Protein AF-S9QBL1-F1 (afdb_monomer_lite)

Secondary structure (DSSP, 8-state):
------------------PPEEEEETTEEEEE---TTHHHHHHHHHHHHHHHHHHHHTT--S-S-SS--EEEEB-SHHHHHHHHHHHHTHHHHTTS-SSGGG--S--SHHHHH-SSPPEEEEE-HHHHHHTTTSTHHHHS--TT-GGGEEEEE-PPPPPGGGTTS-HHHHHHHHHHHHHHHHHHHHHTT-----HHHHHT--TT---S-----PPPS-B-SSHHHHHHHHHHHHHHHHHHHHHHHHHHTT-TT--PPTT--PPPPPTT-S----

Foldseek 3Di:
DDDDDPDDDDPPPPPDPPWWWWKDFLQAIDTDDDPFLVVVVVQVVVVVCCCVPVCVVQVNDDDPGPDDMDTFIARDPVLVLVSVLVRLLVCLVVQAALASVLPPDDDCLCVQQDPDFDWDWDFAVVVVVVCPPDVCVVPDDDPRDCVRTDIDTDDDDDDPVCPPPDSVRSNVSSVVSRVVSSVVSVVVVDHGCGNVNVVVDRPPDDDPDDDDDDDQNHTYPDPVSSVVSVVVVVVLVVQQVVLQVCVLQPPPVRDHDTSDDHDDHDPPSHPPPD

pLDDT: mean 79.91, std 20.16, range [23.78, 98.0]

Sequence (274 aa):
MQHGGRGERSDSWAATSDAGLSVGMSCRLQLVWARGAALASFMQYLRANLSKKVGRLVDWSGGFWERRYSAEPVLDDTALVGRLRYVLAHGVKEGLVERSAEWPGLTCLPQLLGSTRRLFRWFNWTKRWSKRGSEELAVGEGRFAEEWAEPVALELAPLPCWKGLGEEERQRAVRALVEEVEVEARARNKPVLGVRAVRAQHPHTRPEHLKRSPRPLGHASTSQALRELREQYRTFVAAFREAAARWGRGDFSAPFPPFSFPPRVVPGRVARVL

Structure (mmCIF, N/CA/C/O backbone):
data_AF-S9QBL1-F1
#
_entry.id   AF-S9QBL1-F1
#
loop_
_atom_site.group_PDB
_atom_site.id
_atom_site.type_symbol
_atom_site.label_atom_id
_atom_site.label_alt_id
_atom_site.label_comp_id
_atom_site.label_asym_id
_atom_site.label_entity_id
_atom_site.label_seq_id
_atom_site.pdbx_PDB_ins_code
_atom_site.Cartn_x
_atom_site.Cartn_y
_atom_site.Cartn_z
_atom_site.occupancy
_atom_site.B_iso_or_equiv
_atom_site.auth_seq_id
_atom_site.auth_comp_id
_atom_site.auth_asym_id
_atom_site.auth_atom_id
_atom_site.pdbx_PDB_model_num
ATOM 1 N N . MET A 1 1 ? 2.633 -7.415 -62.165 1.00 33.66 1 MET A N 1
ATOM 2 C CA . MET A 1 1 ? 3.171 -6.085 -61.803 1.00 33.66 1 MET A CA 1
ATOM 3 C C . MET A 1 1 ? 2.111 -5.411 -60.936 1.00 33.66 1 MET A C 1
ATOM 5 O O . MET A 1 1 ? 1.010 -5.236 -61.427 1.00 33.66 1 MET A O 1
ATOM 9 N N . GLN A 1 2 ? 2.237 -5.404 -59.599 1.00 24.80 2 GLN A N 1
ATOM 10 C CA . GLN A 1 2 ? 2.984 -4.403 -58.798 1.00 24.80 2 GLN A CA 1
ATOM 11 C C . GLN A 1 2 ? 2.516 -2.977 -59.144 1.00 24.80 2 GLN A C 1
ATOM 13 O O . GLN A 1 2 ? 2.604 -2.613 -60.305 1.00 24.80 2 GLN A O 1
ATOM 18 N N . HIS A 1 3 ? 1.999 -2.111 -58.270 1.00 26.66 3 HIS A N 1
ATOM 19 C CA . HIS A 1 3 ? 1.937 -1.955 -56.806 1.00 26.66 3 HIS A CA 1
ATOM 20 C C . HIS A 1 3 ? 0.630 -1.174 -56.503 1.00 26.66 3 HIS A C 1
ATOM 22 O O . HIS A 1 3 ? 0.158 -0.445 -57.364 1.00 26.66 3 HIS A O 1
ATOM 28 N N . GLY A 1 4 ? -0.061 -1.262 -55.367 1.00 25.75 4 GLY A N 1
ATOM 29 C CA . GLY A 1 4 ? 0.409 -1.329 -53.985 1.00 25.75 4 GLY A CA 1
ATOM 30 C C . GLY A 1 4 ? -0.147 -0.103 -53.248 1.00 25.75 4 GLY A C 1
ATOM 31 O O . GLY A 1 4 ? 0.484 0.950 -53.229 1.00 25.75 4 GLY A O 1
ATOM 32 N N . GLY A 1 5 ? -1.358 -0.241 -52.699 1.00 25.14 5 GLY A N 1
ATOM 33 C CA . GLY A 1 5 ? -2.046 0.791 -51.928 1.00 25.14 5 GLY A CA 1
ATOM 34 C C . GLY A 1 5 ? -1.331 1.088 -50.610 1.00 25.14 5 GLY A C 1
ATOM 35 O O . GLY A 1 5 ? -1.030 0.183 -49.830 1.00 25.14 5 GLY A O 1
ATOM 36 N N . ARG A 1 6 ? -1.068 2.372 -50.357 1.00 26.66 6 ARG A N 1
ATOM 37 C CA . ARG A 1 6 ? -0.666 2.880 -49.044 1.00 26.66 6 ARG A CA 1
ATOM 38 C C . ARG A 1 6 ? -1.924 3.042 -48.195 1.00 26.66 6 ARG A C 1
ATOM 40 O O . ARG A 1 6 ? -2.568 4.079 -48.227 1.00 26.66 6 ARG A O 1
ATOM 47 N N . GLY A 1 7 ? -2.272 1.982 -47.471 1.00 26.62 7 GLY A N 1
ATOM 48 C CA . GLY A 1 7 ? -3.148 2.080 -46.312 1.00 26.62 7 GLY A CA 1
ATOM 49 C C . GLY A 1 7 ? -2.395 2.790 -45.194 1.00 26.62 7 GLY A C 1
ATOM 50 O O . GLY A 1 7 ? -1.378 2.286 -44.708 1.00 26.62 7 GLY A O 1
ATOM 51 N N . GLU A 1 8 ? -2.880 3.971 -44.830 1.00 25.67 8 GLU A N 1
ATOM 52 C CA . GLU A 1 8 ? -2.549 4.667 -43.595 1.00 25.67 8 GLU A CA 1
ATOM 53 C C . GLU A 1 8 ? -2.795 3.707 -42.426 1.00 25.67 8 GLU A C 1
ATOM 55 O O . GLU A 1 8 ? -3.927 3.362 -42.086 1.00 25.67 8 GLU A O 1
ATOM 60 N N . ARG A 1 9 ? -1.706 3.198 -41.842 1.00 26.09 9 ARG A N 1
ATOM 61 C CA . ARG A 1 9 ? -1.766 2.480 -40.574 1.00 26.09 9 ARG A CA 1
ATOM 62 C C . ARG A 1 9 ? -1.928 3.524 -39.486 1.00 26.09 9 ARG A C 1
ATOM 64 O O . ARG A 1 9 ? -0.994 4.248 -39.173 1.00 26.09 9 ARG A O 1
ATOM 71 N N . SER A 1 10 ? -3.144 3.567 -38.963 1.00 26.09 10 SER A N 1
ATOM 72 C CA . SER A 1 10 ? -3.564 4.252 -37.751 1.00 26.09 10 SER A CA 1
ATOM 73 C C . SER A 1 10 ? -2.521 4.144 -36.631 1.00 26.09 10 SER A C 1
ATOM 75 O O . SER A 1 10 ? -2.370 3.088 -36.006 1.00 26.09 10 SER A O 1
ATOM 77 N N . ASP A 1 11 ? -1.859 5.261 -36.339 1.00 26.22 11 ASP A N 1
ATOM 78 C CA . ASP A 1 11 ? -1.128 5.516 -35.098 1.00 26.22 11 ASP A CA 1
ATOM 79 C C . ASP A 1 11 ? -2.127 5.672 -33.939 1.00 26.22 11 ASP A C 1
ATOM 81 O O . ASP A 1 11 ? -2.414 6.757 -33.443 1.00 26.22 11 ASP A O 1
ATOM 85 N N . SER A 1 12 ? -2.693 4.542 -33.517 1.00 24.11 12 SER A N 1
ATOM 86 C CA . SER A 1 12 ? -3.584 4.413 -32.360 1.00 24.11 12 SER A CA 1
ATOM 87 C C . SER A 1 12 ? -2.880 3.618 -31.253 1.00 24.11 12 SER A C 1
ATOM 89 O O . SER A 1 12 ? -3.350 2.571 -30.812 1.00 24.11 12 SER A O 1
ATOM 91 N N . TRP A 1 13 ? -1.724 4.101 -30.797 1.00 23.78 13 TRP A N 1
ATOM 92 C CA . TRP A 1 13 ? -1.028 3.569 -29.616 1.00 23.78 13 TRP A CA 1
ATOM 93 C C . TRP A 1 13 ? -0.723 4.693 -28.629 1.00 23.78 13 TRP A C 1
ATOM 95 O O . TRP A 1 13 ? 0.418 4.968 -28.274 1.00 23.78 13 TRP A O 1
ATOM 105 N N . ALA A 1 14 ? -1.785 5.358 -28.183 1.00 25.47 14 ALA A N 1
ATOM 106 C CA . ALA A 1 14 ? -1.766 6.268 -27.044 1.00 25.47 14 ALA A CA 1
ATOM 107 C C . ALA A 1 14 ? -3.110 6.212 -26.302 1.00 25.47 14 ALA A C 1
ATOM 109 O O . ALA A 1 14 ? -3.695 7.234 -25.960 1.00 25.47 14 ALA A O 1
ATOM 110 N N . ALA A 1 15 ? -3.624 5.005 -26.051 1.00 24.28 15 ALA A N 1
ATOM 111 C CA . ALA A 1 15 ? -4.716 4.827 -25.104 1.00 24.28 15 ALA A CA 1
ATOM 112 C C . ALA A 1 15 ? -4.151 4.956 -23.682 1.00 24.28 15 ALA A C 1
ATOM 114 O O . ALA A 1 15 ? -3.599 4.016 -23.113 1.00 24.28 15 ALA A O 1
ATOM 115 N N . THR A 1 16 ? -4.220 6.178 -23.157 1.00 29.95 16 THR A N 1
ATOM 116 C CA . THR A 1 16 ? -4.703 6.490 -21.805 1.00 29.95 16 THR A CA 1
ATOM 117 C C . THR A 1 16 ? -5.113 5.271 -20.969 1.00 29.95 16 THR A C 1
ATOM 119 O O . THR A 1 16 ? -6.290 4.943 -20.862 1.00 29.95 16 THR A O 1
ATOM 122 N N . SER A 1 17 ? -4.156 4.620 -20.311 1.00 29.61 17 SER A N 1
ATOM 123 C CA . SER A 1 17 ? -4.462 3.780 -19.157 1.00 29.61 17 SER A CA 1
ATOM 124 C C . SER A 1 17 ? -4.377 4.655 -17.911 1.00 29.61 17 SER A C 1
ATOM 126 O O . SER A 1 17 ? -3.305 4.835 -17.327 1.00 29.61 17 SER A O 1
ATOM 128 N N . ASP A 1 18 ? -5.519 5.215 -17.524 1.00 36.00 18 ASP A N 1
ATOM 129 C CA . ASP A 1 18 ? -5.756 5.939 -16.270 1.00 36.00 18 ASP A CA 1
ATOM 130 C C . ASP A 1 18 ? -5.804 4.949 -15.078 1.00 36.00 18 ASP A C 1
ATOM 132 O O . ASP A 1 18 ? -6.694 4.967 -14.233 1.00 36.00 18 ASP A O 1
ATOM 136 N N . ALA A 1 19 ? -4.861 4.000 -15.050 1.00 37.72 19 ALA A N 1
ATOM 137 C CA . ALA A 1 19 ? -4.869 2.859 -14.147 1.00 37.72 19 ALA A CA 1
ATOM 138 C C . ALA A 1 19 ? -4.149 3.204 -12.836 1.00 37.72 19 ALA A C 1
ATOM 140 O O . ALA A 1 19 ? -2.964 3.550 -12.816 1.00 37.72 19 ALA A O 1
ATOM 141 N N . GLY A 1 20 ? -4.862 3.085 -11.715 1.00 42.09 20 GLY A N 1
ATOM 142 C CA . GLY A 1 20 ? -4.253 3.111 -10.388 1.00 42.09 20 GLY A CA 1
ATOM 143 C C . GLY A 1 20 ? -3.292 1.931 -10.217 1.00 42.09 20 GLY A C 1
ATOM 144 O O . GLY A 1 20 ? -3.630 0.787 -10.514 1.00 42.09 20 GLY A O 1
ATOM 145 N N . LEU A 1 21 ? -2.083 2.188 -9.720 1.00 40.03 21 LEU A N 1
ATOM 146 C CA . LEU A 1 21 ? -1.139 1.130 -9.367 1.00 40.03 21 LEU A CA 1
ATOM 147 C C . LEU A 1 21 ? -1.315 0.783 -7.885 1.00 40.03 21 LEU A C 1
ATOM 149 O O . LEU A 1 21 ? -1.385 1.653 -7.013 1.00 40.03 21 LEU A O 1
ATOM 153 N N . SER A 1 22 ? -1.386 -0.510 -7.579 1.00 39.09 22 SER A N 1
ATOM 154 C CA . SER A 1 22 ? -1.312 -0.973 -6.196 1.00 39.09 22 SER A CA 1
ATOM 155 C C . SER A 1 22 ? 0.126 -1.363 -5.884 1.00 39.09 22 SER A C 1
ATOM 157 O O . SER A 1 22 ? 0.764 -2.071 -6.654 1.00 39.09 22 SER A O 1
ATOM 159 N N . VAL A 1 23 ? 0.664 -0.866 -4.773 1.00 38.53 23 VAL A N 1
ATOM 160 C CA . VAL A 1 23 ? 2.056 -1.085 -4.379 1.00 38.53 23 VAL A CA 1
ATOM 161 C C . VAL A 1 23 ? 2.100 -1.962 -3.135 1.00 38.53 23 VAL A C 1
ATOM 163 O O . VAL A 1 23 ? 1.733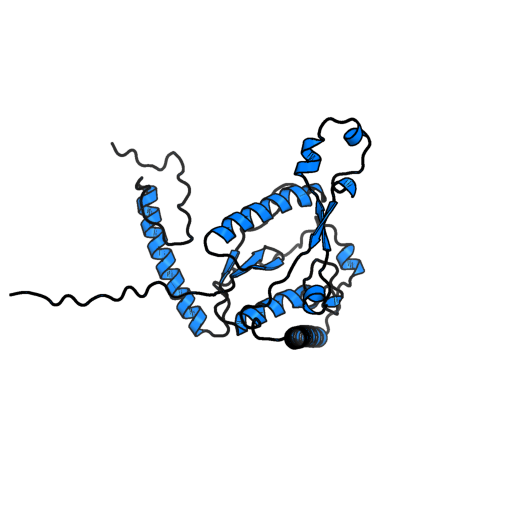 -1.543 -2.036 1.00 38.53 23 VAL A O 1
ATOM 166 N N . GLY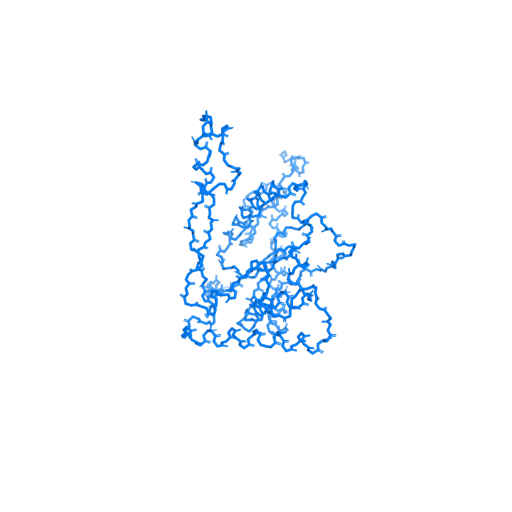 A 1 24 ? 2.571 -3.198 -3.292 1.00 31.30 24 GLY A N 1
ATOM 167 C CA . GLY A 1 24 ? 2.787 -4.130 -2.188 1.00 31.30 24 GLY A CA 1
ATOM 168 C C . GLY A 1 24 ? 4.211 -4.058 -1.623 1.00 31.30 24 GLY A C 1
ATOM 169 O O . GLY A 1 24 ? 5.181 -4.408 -2.294 1.00 31.30 24 GLY A O 1
ATOM 170 N N . MET A 1 25 ? 4.369 -3.703 -0.345 1.00 33.72 25 MET A N 1
ATOM 171 C CA . MET A 1 25 ? 5.575 -4.008 0.441 1.00 33.72 25 MET A CA 1
ATOM 172 C C . MET A 1 25 ? 5.396 -5.328 1.208 1.00 33.72 25 MET A C 1
ATOM 174 O O . MET A 1 25 ? 4.268 -5.760 1.442 1.00 33.72 25 MET A O 1
ATOM 178 N N . SER A 1 26 ? 6.499 -6.008 1.564 1.00 32.19 26 SER A N 1
ATOM 179 C CA . SER A 1 26 ? 6.495 -7.360 2.179 1.00 32.19 26 SER A CA 1
ATOM 180 C C . SER A 1 26 ? 5.592 -7.497 3.413 1.00 32.19 26 SER A C 1
ATOM 182 O O . SER A 1 26 ? 5.171 -8.605 3.699 1.00 32.19 26 SER A O 1
ATOM 184 N N . CYS A 1 27 ? 5.217 -6.396 4.077 1.00 34.59 27 CYS A N 1
ATOM 185 C CA . CYS A 1 27 ? 4.239 -6.419 5.171 1.00 34.59 27 CYS A CA 1
ATOM 186 C C . CYS A 1 27 ? 3.110 -5.375 5.063 1.00 34.59 27 CYS A C 1
ATOM 188 O O . CYS A 1 27 ? 2.357 -5.248 6.016 1.00 34.59 27 CYS A O 1
ATOM 190 N N . ARG A 1 28 ? 2.977 -4.590 3.977 1.00 59.00 28 ARG A N 1
ATOM 191 C CA . ARG A 1 28 ? 1.960 -3.514 3.880 1.00 59.00 28 ARG A CA 1
ATOM 192 C C . ARG A 1 28 ? 1.616 -3.170 2.426 1.00 59.00 28 ARG A C 1
ATOM 194 O O . ARG A 1 28 ? 2.518 -2.973 1.618 1.00 59.00 28 ARG A O 1
ATOM 201 N N . LEU A 1 29 ? 0.325 -3.087 2.106 1.00 58.03 29 LEU A N 1
ATOM 202 C CA . LEU A 1 29 ? -0.189 -2.609 0.817 1.00 58.03 29 LEU A CA 1
ATOM 203 C C . LEU A 1 29 ? -0.444 -1.098 0.891 1.00 58.03 29 LEU A C 1
ATOM 205 O O . LEU A 1 29 ? -1.026 -0.626 1.864 1.00 58.03 29 LEU A O 1
ATOM 209 N N . GLN A 1 30 ? -0.038 -0.361 -0.138 1.00 66.88 30 GLN A N 1
ATOM 210 C CA . GLN A 1 30 ? -0.384 1.042 -0.354 1.00 66.88 30 GLN A CA 1
ATOM 211 C C . GLN A 1 30 ? -0.994 1.191 -1.750 1.00 66.88 30 GLN A C 1
ATOM 213 O O . GLN A 1 30 ? -0.560 0.529 -2.690 1.00 66.88 30 GLN A O 1
ATOM 218 N N . LEU A 1 31 ? -1.994 2.056 -1.895 1.00 63.66 31 LEU A N 1
ATOM 219 C CA . LEU A 1 31 ? -2.459 2.501 -3.207 1.00 63.66 31 LEU A CA 1
ATOM 220 C C . LEU A 1 31 ? -1.707 3.781 -3.546 1.00 63.66 31 LEU A C 1
ATOM 222 O O . LEU A 1 31 ? -1.757 4.742 -2.780 1.00 63.66 31 LEU A O 1
ATOM 226 N N . VAL A 1 32 ? -0.959 3.763 -4.646 1.00 71.56 32 VAL A N 1
ATOM 227 C CA . VAL A 1 32 ? -0.135 4.896 -5.068 1.00 71.56 32 VAL A CA 1
ATOM 228 C C . VAL A 1 32 ? -0.383 5.130 -6.542 1.00 71.56 32 VAL A C 1
ATOM 230 O O . VAL A 1 32 ? -0.185 4.242 -7.367 1.00 71.56 32 VAL A O 1
ATOM 233 N N . TRP A 1 33 ? -0.775 6.349 -6.882 1.00 68.62 33 TRP A N 1
ATOM 234 C CA . TRP A 1 33 ? -0.838 6.771 -8.269 1.00 68.62 33 TRP A CA 1
ATOM 235 C C . TRP A 1 33 ? 0.470 7.468 -8.646 1.00 68.62 33 TRP A C 1
ATOM 237 O O . TRP A 1 33 ? 0.922 8.378 -7.952 1.00 68.62 33 TRP A O 1
ATOM 247 N N . ALA A 1 34 ? 1.103 7.012 -9.722 1.00 68.81 34 ALA A N 1
ATOM 248 C CA . ALA A 1 34 ? 2.339 7.583 -10.235 1.00 68.81 34 ALA A CA 1
ATOM 249 C C . ALA A 1 34 ? 2.455 7.308 -11.736 1.00 68.81 34 ALA A C 1
ATOM 251 O O . ALA A 1 34 ? 2.099 6.228 -12.207 1.00 68.81 34 ALA A O 1
ATOM 252 N N . ARG A 1 35 ? 2.985 8.276 -12.489 1.00 65.62 35 ARG A N 1
ATOM 253 C CA . ARG A 1 35 ? 3.165 8.148 -13.940 1.00 65.62 35 ARG A CA 1
ATOM 254 C C . ARG A 1 35 ? 4.521 7.517 -14.261 1.00 65.62 35 ARG A C 1
ATOM 256 O O . ARG A 1 35 ? 5.569 8.071 -13.929 1.00 65.62 35 ARG A O 1
ATOM 263 N N . GLY A 1 36 ? 4.501 6.375 -14.944 1.00 64.62 36 GLY A N 1
ATOM 264 C CA . GLY A 1 36 ? 5.687 5.730 -15.508 1.00 64.62 36 GLY A CA 1
ATOM 265 C C . GLY A 1 36 ? 6.803 5.422 -14.500 1.00 64.62 36 GLY A C 1
ATOM 266 O O . GLY A 1 36 ? 6.556 4.939 -13.395 1.00 64.62 36 GLY A O 1
ATOM 267 N N . ALA A 1 37 ? 8.054 5.713 -14.876 1.00 65.25 37 ALA A N 1
ATOM 268 C CA . ALA A 1 37 ? 9.239 5.409 -14.065 1.00 65.25 37 ALA A CA 1
ATOM 269 C C . ALA A 1 37 ? 9.328 6.208 -12.747 1.00 65.25 37 ALA A C 1
ATOM 271 O O . ALA A 1 37 ? 10.115 5.844 -11.869 1.00 65.25 37 ALA A O 1
ATOM 272 N N . ALA A 1 38 ? 8.506 7.252 -12.564 1.00 78.81 38 ALA A N 1
ATOM 273 C CA . ALA A 1 38 ? 8.473 8.043 -11.334 1.00 78.81 38 ALA A CA 1
ATOM 274 C C . ALA A 1 38 ? 8.177 7.178 -10.098 1.00 78.81 38 ALA A C 1
ATOM 276 O O . ALA A 1 38 ? 8.733 7.424 -9.026 1.00 78.81 38 ALA A O 1
ATOM 277 N N . LEU A 1 39 ? 7.377 6.114 -10.254 1.00 83.69 39 LEU A N 1
ATOM 278 C CA . LEU A 1 39 ? 7.082 5.191 -9.162 1.00 83.69 39 LEU A CA 1
ATOM 279 C C . LEU A 1 39 ? 8.332 4.453 -8.677 1.00 83.69 39 LEU A C 1
ATOM 281 O O . LEU A 1 39 ? 8.533 4.306 -7.474 1.00 83.69 39 LEU A O 1
ATOM 285 N N . ALA A 1 40 ? 9.190 4.004 -9.595 1.00 84.00 40 ALA A N 1
ATOM 286 C CA . ALA A 1 40 ? 10.399 3.265 -9.250 1.00 84.00 40 ALA A CA 1
ATOM 287 C C . ALA A 1 40 ? 11.370 4.128 -8.438 1.00 84.00 40 ALA A C 1
ATOM 289 O O . ALA A 1 40 ? 11.844 3.694 -7.384 1.00 84.00 40 ALA A O 1
ATOM 290 N N . SER A 1 41 ? 11.600 5.363 -8.889 1.00 85.69 41 SER A N 1
ATOM 291 C CA . SER A 1 41 ? 12.447 6.337 -8.195 1.00 85.69 41 SER A CA 1
ATOM 292 C C . SER A 1 41 ? 11.864 6.718 -6.835 1.00 85.69 41 SER A C 1
ATOM 294 O O . SER A 1 41 ? 12.580 6.720 -5.831 1.00 85.69 41 SER A O 1
ATOM 296 N N . PHE A 1 42 ? 10.551 6.959 -6.767 1.00 86.69 42 PHE A N 1
ATOM 297 C CA . PHE A 1 42 ? 9.857 7.230 -5.510 1.00 86.69 42 PHE A CA 1
ATOM 298 C C . PHE A 1 42 ? 9.998 6.065 -4.525 1.00 86.69 42 PHE A C 1
ATOM 300 O O . PHE A 1 42 ? 10.403 6.263 -3.380 1.00 86.69 42 PHE A O 1
ATOM 307 N N . MET A 1 43 ? 9.735 4.834 -4.969 1.00 88.00 43 MET A N 1
ATOM 308 C CA . MET A 1 43 ? 9.815 3.648 -4.119 1.00 88.00 43 MET A CA 1
ATOM 309 C C . MET A 1 43 ? 11.240 3.364 -3.658 1.00 88.00 43 MET A C 1
ATOM 311 O O . MET A 1 43 ? 11.433 2.953 -2.511 1.00 88.00 43 MET A O 1
ATOM 315 N N . GLN A 1 44 ? 12.242 3.611 -4.504 1.00 89.00 44 GLN A N 1
ATOM 316 C CA . GLN A 1 44 ? 13.647 3.559 -4.107 1.00 89.00 44 GLN A CA 1
ATOM 317 C C . GLN A 1 44 ? 13.935 4.575 -2.997 1.00 89.00 44 GLN A C 1
ATOM 319 O O . GLN A 1 44 ? 14.480 4.197 -1.956 1.00 89.00 44 GLN A O 1
ATOM 324 N N . TYR A 1 45 ? 13.544 5.838 -3.191 1.00 89.06 45 TYR A N 1
ATOM 325 C CA . TYR A 1 45 ? 13.753 6.904 -2.214 1.00 89.06 45 TYR A CA 1
ATOM 326 C C . TYR A 1 45 ? 13.055 6.599 -0.883 1.00 89.06 45 TYR A C 1
ATOM 328 O O . TYR A 1 45 ? 13.694 6.637 0.173 1.00 89.06 45 TYR A O 1
ATOM 336 N N . LEU A 1 46 ? 11.769 6.242 -0.928 1.00 87.94 46 LEU A N 1
ATOM 337 C CA . LEU A 1 46 ? 10.950 5.928 0.240 1.00 87.94 46 LEU A CA 1
ATOM 338 C C . LEU A 1 46 ? 11.554 4.770 1.035 1.00 87.94 46 LEU A C 1
ATOM 340 O O . LEU A 1 46 ? 11.812 4.897 2.233 1.00 87.94 46 LEU A O 1
ATOM 344 N N . ARG A 1 47 ? 11.837 3.649 0.365 1.00 89.56 47 ARG A N 1
ATOM 345 C CA . ARG A 1 47 ? 12.362 2.444 1.013 1.00 89.56 47 ARG A CA 1
ATOM 346 C C . ARG A 1 47 ? 13.745 2.665 1.604 1.00 89.56 47 ARG A C 1
ATOM 348 O O . ARG A 1 47 ? 13.980 2.233 2.728 1.00 89.56 47 ARG A O 1
ATOM 355 N N . ALA A 1 48 ? 14.640 3.344 0.887 1.00 89.12 48 ALA A N 1
ATOM 356 C CA . ALA A 1 48 ? 15.981 3.635 1.384 1.00 89.12 48 ALA A CA 1
ATOM 357 C C . ALA A 1 48 ? 15.942 4.545 2.620 1.00 89.12 48 ALA A C 1
ATOM 359 O O . ALA A 1 48 ? 16.658 4.301 3.593 1.00 89.12 48 ALA A O 1
ATOM 360 N N . ASN A 1 49 ? 15.091 5.574 2.609 1.00 88.12 49 ASN A N 1
ATOM 361 C CA . ASN A 1 49 ? 14.938 6.475 3.748 1.00 88.12 49 ASN A CA 1
ATOM 362 C C . ASN A 1 49 ? 14.307 5.778 4.953 1.00 88.12 49 ASN A C 1
ATOM 364 O O . ASN A 1 49 ? 14.819 5.928 6.059 1.00 88.12 49 ASN A O 1
ATOM 368 N N . LEU A 1 50 ? 13.248 4.993 4.753 1.00 87.81 50 LEU A N 1
ATOM 369 C CA . LEU A 1 50 ? 12.623 4.219 5.825 1.00 87.81 50 LEU A CA 1
ATOM 370 C C . LEU A 1 50 ? 13.614 3.232 6.450 1.00 87.81 50 LEU A C 1
ATOM 372 O O . LEU A 1 50 ? 13.759 3.239 7.667 1.00 87.81 50 LEU A O 1
ATOM 376 N N . SER A 1 51 ? 14.378 2.477 5.651 1.00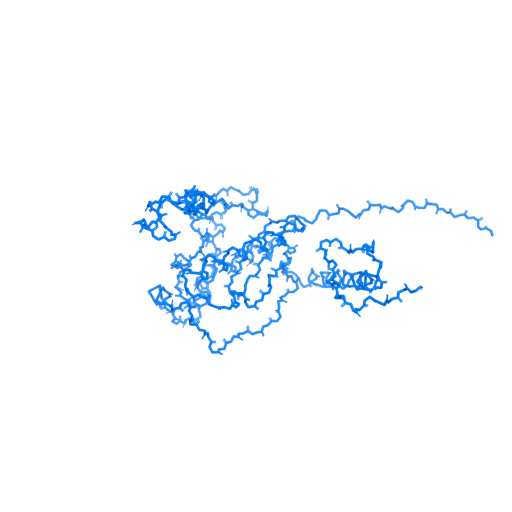 89.12 51 SER A N 1
ATOM 377 C CA . SER A 1 51 ? 15.413 1.578 6.185 1.00 89.12 51 SER A CA 1
ATOM 378 C C . SER A 1 51 ? 16.442 2.312 7.035 1.00 89.12 51 SER A C 1
ATOM 380 O O . SER A 1 51 ? 16.759 1.875 8.133 1.00 89.12 51 SER A O 1
ATOM 382 N N . LYS A 1 52 ? 16.957 3.450 6.555 1.00 85.06 52 LYS A N 1
ATOM 383 C CA . LYS A 1 52 ? 17.983 4.214 7.279 1.00 85.06 52 LYS A CA 1
ATOM 384 C C . LYS A 1 52 ? 17.441 4.881 8.544 1.00 85.06 52 LYS A C 1
ATOM 386 O O . LYS A 1 52 ? 18.181 5.026 9.513 1.00 85.06 52 LYS A O 1
ATOM 391 N N . LYS A 1 53 ? 16.195 5.362 8.516 1.00 84.00 53 LYS A N 1
ATOM 392 C CA . LYS A 1 53 ? 15.602 6.154 9.604 1.00 84.00 53 LYS A CA 1
ATOM 393 C C . LYS A 1 53 ? 14.937 5.267 10.648 1.00 84.00 53 LYS A C 1
ATOM 395 O O . LYS A 1 53 ? 15.279 5.380 11.817 1.00 84.00 53 LYS A O 1
ATOM 400 N N . VAL A 1 54 ? 14.040 4.378 10.221 1.00 85.25 54 VAL A N 1
ATOM 401 C CA . VAL A 1 54 ? 13.348 3.437 11.111 1.00 85.25 54 VAL A CA 1
ATOM 402 C C . VAL A 1 54 ? 14.310 2.361 11.587 1.00 85.25 54 VAL A C 1
ATOM 404 O O . VAL A 1 54 ? 14.305 2.052 12.767 1.00 85.25 54 VAL A O 1
ATOM 407 N N . GLY A 1 55 ? 15.192 1.855 10.718 1.00 87.31 55 GLY A N 1
ATOM 408 C CA . GLY A 1 55 ? 16.176 0.851 11.122 1.00 87.31 55 GLY A CA 1
ATOM 409 C C . GLY A 1 55 ? 17.053 1.322 12.281 1.00 87.31 55 GLY A C 1
ATOM 410 O O . GLY A 1 55 ? 17.235 0.581 13.228 1.00 87.31 55 GLY A O 1
ATOM 411 N N . ARG A 1 56 ? 17.495 2.585 12.289 1.00 82.88 56 ARG A N 1
ATOM 412 C CA . ARG A 1 56 ? 18.227 3.151 13.437 1.00 82.88 56 ARG A CA 1
ATOM 413 C C . ARG A 1 56 ? 17.368 3.385 14.681 1.00 82.88 56 ARG A C 1
ATOM 415 O O . ARG A 1 56 ? 17.922 3.446 15.761 1.00 82.88 56 ARG A O 1
ATOM 422 N N . LEU A 1 57 ? 16.059 3.596 14.532 1.00 84.06 57 LEU A N 1
ATOM 423 C CA . LEU A 1 57 ? 15.152 3.802 15.670 1.00 84.06 57 LEU A CA 1
ATOM 424 C C . LEU A 1 57 ? 14.900 2.497 16.434 1.00 84.06 57 LEU A C 1
ATOM 426 O O . LEU A 1 57 ? 14.632 2.535 17.626 1.00 84.06 57 LEU A O 1
ATOM 430 N N . VAL A 1 58 ? 14.942 1.364 15.734 1.00 86.69 58 VAL A N 1
ATOM 431 C CA . VAL A 1 58 ? 14.664 0.042 16.311 1.00 86.69 58 VAL A CA 1
ATOM 432 C C . VAL A 1 58 ? 15.900 -0.855 16.324 1.00 86.69 58 VAL A C 1
ATOM 434 O O . VAL A 1 58 ? 15.753 -2.067 16.404 1.00 86.69 58 VAL A O 1
ATOM 437 N N . ASP A 1 59 ? 17.100 -0.290 16.173 1.00 88.06 59 ASP A N 1
ATOM 438 C CA . ASP A 1 59 ? 18.379 -1.016 16.113 1.00 88.06 59 ASP A CA 1
ATOM 439 C C . ASP A 1 59 ? 18.388 -2.205 15.132 1.00 88.06 59 ASP A C 1
ATOM 441 O O . ASP A 1 59 ? 18.933 -3.278 15.385 1.00 88.06 59 ASP A O 1
ATOM 445 N N . TRP A 1 60 ? 17.762 -2.017 13.970 1.00 89.50 60 TRP A N 1
ATOM 446 C CA . TRP A 1 60 ? 17.689 -3.012 12.907 1.00 89.50 60 TRP A CA 1
ATOM 447 C C . TRP A 1 60 ? 19.015 -3.139 12.158 1.00 89.50 60 TRP A C 1
ATOM 449 O O . TRP A 1 60 ? 19.476 -2.186 11.518 1.00 89.50 60 TRP A O 1
ATOM 459 N N . SER A 1 61 ? 19.580 -4.344 12.143 1.00 84.88 61 SER A N 1
ATOM 460 C CA . SER A 1 61 ? 20.768 -4.687 11.362 1.00 84.88 61 SER A CA 1
ATOM 461 C C . SER A 1 61 ? 20.407 -5.471 10.089 1.00 84.88 61 SER A C 1
ATOM 463 O O . SER A 1 61 ? 19.386 -6.153 9.999 1.00 84.88 61 SER A O 1
ATOM 465 N N . GLY A 1 62 ? 21.236 -5.346 9.049 1.00 85.44 62 GLY A N 1
ATOM 466 C CA . GLY A 1 62 ? 21.062 -6.081 7.793 1.00 85.44 62 GLY A CA 1
ATOM 467 C C . GLY A 1 62 ? 19.911 -5.592 6.900 1.00 85.44 62 GLY A C 1
ATOM 468 O O . GLY A 1 62 ? 19.596 -4.402 6.816 1.00 85.44 62 GLY A O 1
ATOM 469 N N . GLY A 1 63 ? 19.322 -6.521 6.142 1.00 85.38 63 GLY A N 1
ATOM 470 C CA . GLY A 1 63 ? 18.272 -6.223 5.169 1.00 85.38 63 GLY A CA 1
ATOM 471 C C . GLY A 1 63 ? 16.957 -5.827 5.840 1.00 85.38 63 GLY A C 1
ATOM 472 O O . GLY A 1 63 ? 16.255 -6.674 6.378 1.00 85.38 63 GLY A O 1
ATOM 473 N N . PHE A 1 64 ? 16.586 -4.548 5.759 1.00 86.44 64 PHE A N 1
ATOM 474 C CA . PHE A 1 64 ? 15.315 -4.046 6.306 1.00 86.44 64 PHE A CA 1
ATOM 475 C C . PHE A 1 64 ? 14.085 -4.509 5.507 1.00 86.44 64 PHE A C 1
ATOM 477 O O . PHE A 1 64 ? 12.986 -4.633 6.036 1.00 86.44 64 PHE A O 1
ATOM 484 N N . TRP A 1 65 ? 14.257 -4.752 4.207 1.00 86.94 65 TRP A N 1
ATOM 485 C CA . TRP A 1 65 ? 13.186 -5.214 3.332 1.00 86.94 65 TRP A CA 1
ATOM 486 C C . TRP A 1 65 ? 13.511 -6.599 2.792 1.00 86.94 65 TRP A C 1
ATOM 488 O O . TRP A 1 65 ? 14.531 -6.772 2.130 1.00 86.94 65 TRP A O 1
ATOM 498 N N . GLU A 1 66 ? 12.604 -7.551 2.984 1.00 83.06 66 GLU A N 1
ATOM 499 C CA . GLU A 1 66 ? 12.774 -8.924 2.493 1.00 83.06 66 GLU A CA 1
ATOM 500 C C . GLU A 1 66 ? 12.769 -9.012 0.954 1.00 83.06 66 GLU A C 1
ATOM 502 O O . GLU A 1 66 ? 13.556 -9.743 0.357 1.00 83.06 66 GLU A O 1
ATOM 507 N N . ARG A 1 67 ? 11.885 -8.259 0.287 1.00 82.06 67 ARG A N 1
ATOM 508 C CA . ARG A 1 67 ? 11.703 -8.281 -1.176 1.00 82.06 67 ARG A CA 1
ATOM 509 C C . ARG A 1 67 ? 11.761 -6.884 -1.767 1.00 82.06 67 ARG A C 1
ATOM 511 O O . ARG A 1 67 ? 11.441 -5.912 -1.081 1.00 82.06 67 ARG A O 1
ATOM 518 N N . ARG A 1 68 ? 12.108 -6.773 -3.057 1.00 84.25 68 ARG A N 1
ATOM 519 C CA . ARG A 1 68 ? 11.928 -5.537 -3.849 1.00 84.25 68 ARG A CA 1
ATOM 520 C C . ARG A 1 68 ? 10.461 -5.103 -3.830 1.00 84.25 68 ARG A C 1
ATOM 522 O O . ARG A 1 68 ? 9.588 -5.889 -3.464 1.00 84.25 68 ARG A O 1
ATOM 529 N N . TYR A 1 69 ? 10.200 -3.836 -4.141 1.00 84.75 69 TYR A N 1
ATOM 530 C CA . TYR A 1 69 ? 8.814 -3.394 -4.231 1.00 84.75 69 TYR A CA 1
ATOM 531 C C . TYR A 1 69 ? 8.170 -4.075 -5.438 1.00 84.75 69 TYR A C 1
ATOM 533 O O . TYR A 1 69 ? 8.864 -4.396 -6.406 1.00 84.75 69 TYR A O 1
ATOM 541 N N . SER A 1 70 ? 6.869 -4.303 -5.358 1.00 82.44 70 SER A N 1
ATOM 542 C CA . SER A 1 70 ? 6.060 -4.687 -6.504 1.00 82.44 70 SER A CA 1
ATOM 543 C C . SER A 1 70 ? 4.970 -3.643 -6.717 1.00 82.44 70 SER A C 1
ATOM 545 O O . SER A 1 70 ? 4.560 -2.965 -5.772 1.00 82.44 70 SER A O 1
ATOM 547 N N . ALA A 1 71 ? 4.588 -3.466 -7.978 1.00 84.88 71 ALA A N 1
ATOM 548 C CA . ALA A 1 71 ? 3.532 -2.562 -8.402 1.00 84.88 71 ALA A CA 1
ATOM 549 C C . ALA A 1 71 ? 2.589 -3.354 -9.307 1.00 84.88 71 ALA A C 1
ATOM 551 O O . ALA A 1 71 ? 2.809 -3.457 -10.513 1.00 84.88 71 ALA A O 1
ATOM 552 N N . GLU A 1 72 ? 1.604 -4.004 -8.699 1.00 88.00 72 GLU A N 1
ATOM 553 C CA . GLU A 1 72 ? 0.604 -4.777 -9.419 1.00 88.00 72 GLU A CA 1
ATOM 554 C C . GLU A 1 72 ? -0.463 -3.826 -9.996 1.00 88.00 72 GLU A C 1
ATOM 556 O O . GLU A 1 72 ? -1.058 -3.047 -9.232 1.00 88.00 72 GLU A O 1
ATOM 561 N N . PRO A 1 73 ? -0.725 -3.870 -11.318 1.00 88.06 73 PRO A N 1
ATOM 562 C CA . PRO A 1 73 ? -1.738 -3.035 -11.946 1.00 88.06 73 PRO A CA 1
ATOM 563 C C . PRO A 1 73 ? -3.135 -3.401 -11.451 1.00 88.06 73 PRO A C 1
ATOM 565 O O . PRO A 1 73 ? -3.447 -4.577 -11.242 1.00 88.06 73 PRO A O 1
ATOM 568 N N . VAL A 1 74 ? -3.969 -2.380 -11.273 1.00 91.38 74 VAL A N 1
ATOM 569 C CA . VAL A 1 74 ? -5.396 -2.523 -10.988 1.00 91.38 74 VAL A CA 1
ATOM 570 C C . VAL A 1 74 ? -6.152 -2.138 -12.252 1.00 91.38 74 VAL A C 1
ATOM 572 O O . VAL A 1 74 ? -6.022 -1.011 -12.721 1.00 91.38 74 VAL A O 1
ATOM 575 N N . LEU A 1 75 ? -6.865 -3.098 -12.837 1.00 91.88 75 LEU A N 1
ATOM 576 C CA . LEU A 1 75 ? -7.371 -2.984 -14.207 1.00 91.88 75 LEU A CA 1
ATOM 577 C C . LEU A 1 75 ? -8.760 -2.349 -14.301 1.00 91.88 75 LEU A C 1
ATOM 579 O O . LEU A 1 75 ? -9.146 -1.909 -15.377 1.00 91.88 75 LEU A O 1
ATOM 583 N N . ASP A 1 76 ? -9.501 -2.307 -13.195 1.00 93.62 76 ASP A N 1
ATOM 584 C CA . ASP A 1 76 ? -10.868 -1.798 -13.162 1.00 93.62 76 ASP A CA 1
ATOM 585 C C . ASP A 1 76 ? -11.249 -1.239 -11.784 1.00 93.62 76 ASP A C 1
ATOM 587 O O . ASP A 1 76 ? -10.610 -1.520 -10.763 1.00 93.62 76 ASP A O 1
ATOM 591 N N . ASP A 1 77 ? -12.317 -0.443 -11.766 1.00 94.94 77 ASP A N 1
ATOM 592 C CA . ASP A 1 77 ? -12.794 0.275 -10.581 1.00 94.94 77 ASP A CA 1
ATOM 593 C C . ASP A 1 77 ? -13.245 -0.664 -9.460 1.00 94.94 77 ASP A C 1
ATOM 595 O O . ASP A 1 77 ? -12.986 -0.405 -8.283 1.00 94.94 77 ASP A O 1
ATOM 599 N N . THR A 1 78 ? -13.852 -1.801 -9.811 1.00 95.94 78 THR A N 1
ATOM 600 C CA . THR A 1 78 ? -14.279 -2.804 -8.825 1.00 95.94 78 THR A CA 1
ATOM 601 C C . THR A 1 78 ? -13.065 -3.397 -8.114 1.00 95.94 78 THR A C 1
ATOM 603 O O . THR A 1 78 ? -13.028 -3.476 -6.883 1.00 95.94 78 THR A O 1
ATOM 606 N N . ALA A 1 79 ? -12.023 -3.756 -8.866 1.00 93.75 79 ALA A N 1
ATOM 607 C CA . ALA A 1 79 ? -10.764 -4.210 -8.299 1.00 93.75 79 ALA A CA 1
ATOM 608 C C . ALA A 1 79 ? -10.110 -3.124 -7.437 1.00 93.75 79 ALA A C 1
ATOM 610 O O . ALA A 1 79 ? -9.578 -3.443 -6.372 1.00 93.75 79 ALA A O 1
ATOM 611 N N . LEU A 1 80 ? -10.180 -1.854 -7.844 1.00 93.94 80 LEU A N 1
ATOM 612 C CA . LEU A 1 80 ? -9.617 -0.727 -7.100 1.00 93.94 80 LEU A CA 1
ATOM 613 C C . LEU A 1 80 ? -10.292 -0.513 -5.748 1.00 93.94 80 LEU A C 1
ATOM 615 O O . LEU A 1 80 ? -9.601 -0.452 -4.725 1.00 93.94 80 LEU A O 1
ATOM 619 N N . VAL A 1 81 ? -11.623 -0.479 -5.721 1.00 95.69 81 VAL A N 1
ATOM 620 C CA . VAL A 1 81 ? -12.400 -0.438 -4.476 1.00 95.69 81 VAL A CA 1
ATOM 621 C C . VAL A 1 81 ? -12.093 -1.675 -3.625 1.00 95.69 81 VAL A C 1
ATOM 623 O O . VAL A 1 81 ? -11.831 -1.557 -2.427 1.00 95.69 81 VAL A O 1
ATOM 626 N N . GLY A 1 82 ? -11.982 -2.854 -4.245 1.00 94.31 82 GLY A N 1
ATOM 627 C CA . GLY A 1 82 ? -11.554 -4.085 -3.577 1.00 94.31 82 GLY A CA 1
ATOM 628 C C . GLY A 1 82 ? -10.155 -3.995 -2.946 1.00 94.31 82 GLY A C 1
ATOM 629 O O . GLY A 1 82 ? -9.916 -4.556 -1.871 1.00 94.31 82 GLY A O 1
ATOM 630 N N . ARG A 1 83 ? -9.212 -3.257 -3.552 1.00 93.62 83 ARG A N 1
ATOM 631 C CA . ARG A 1 83 ? -7.899 -2.986 -2.938 1.00 93.62 83 ARG A CA 1
ATOM 632 C C . ARG A 1 83 ? -8.009 -2.038 -1.757 1.00 93.62 83 ARG A C 1
ATOM 634 O O . ARG A 1 83 ? -7.353 -2.301 -0.750 1.00 93.62 83 ARG A O 1
ATOM 641 N N . LEU A 1 84 ? -8.827 -0.988 -1.844 1.00 93.88 84 LEU A N 1
ATOM 642 C CA . LEU A 1 84 ? -9.083 -0.112 -0.701 1.00 93.88 84 LEU A CA 1
ATOM 643 C C . LEU A 1 84 ? -9.670 -0.918 0.464 1.00 93.88 84 LEU A C 1
ATOM 645 O O . LEU A 1 84 ? -9.123 -0.872 1.565 1.00 93.88 84 LEU A O 1
ATOM 649 N N . ARG A 1 85 ? -10.685 -1.749 0.201 1.00 95.25 85 ARG A N 1
ATOM 650 C CA . ARG A 1 85 ? -11.260 -2.679 1.183 1.00 95.25 85 ARG A CA 1
ATOM 651 C C . ARG A 1 85 ? -10.191 -3.565 1.822 1.00 95.25 85 ARG A C 1
ATOM 653 O O . ARG A 1 85 ? -10.123 -3.662 3.042 1.00 95.25 85 ARG A O 1
ATOM 660 N N . TYR A 1 86 ? -9.298 -4.158 1.023 1.00 92.19 86 TYR A N 1
ATOM 661 C CA . TYR A 1 86 ? -8.185 -4.965 1.540 1.00 92.19 86 TYR A CA 1
ATOM 662 C C . TYR A 1 86 ? -7.268 -4.177 2.492 1.00 92.19 86 TYR A C 1
ATOM 664 O O . TYR A 1 86 ? -6.831 -4.725 3.504 1.00 92.19 86 TYR A O 1
ATOM 672 N N . VAL A 1 87 ? -6.960 -2.910 2.181 1.00 91.44 87 VAL A N 1
ATOM 673 C CA . VAL A 1 87 ? -6.148 -2.042 3.057 1.00 91.44 87 VAL A CA 1
ATOM 674 C C . VAL A 1 87 ? -6.876 -1.775 4.375 1.00 91.44 87 VAL A C 1
ATOM 676 O O . VAL A 1 87 ? -6.280 -1.943 5.439 1.00 91.44 87 VAL A O 1
ATOM 679 N N . LEU A 1 88 ? -8.156 -1.399 4.310 1.00 92.81 88 LEU A N 1
ATOM 680 C CA . LEU A 1 88 ? -8.982 -1.102 5.486 1.00 92.81 88 LEU A CA 1
ATOM 681 C C . LEU A 1 88 ? -9.210 -2.335 6.369 1.00 92.81 88 LEU A C 1
ATOM 683 O O . LEU A 1 88 ? -9.353 -2.209 7.585 1.00 92.81 88 LEU A O 1
ATOM 687 N N . ALA A 1 89 ? -9.173 -3.527 5.774 1.00 93.00 89 ALA A N 1
ATOM 688 C CA . ALA A 1 89 ? -9.352 -4.789 6.469 1.00 93.00 89 ALA A CA 1
ATOM 689 C C . ALA A 1 89 ? -8.138 -5.263 7.266 1.00 93.00 89 ALA A C 1
ATOM 691 O O . ALA A 1 89 ? -8.273 -6.225 8.011 1.00 93.00 89 ALA A O 1
ATOM 692 N N . HIS A 1 90 ? -6.958 -4.652 7.124 1.00 89.06 90 HIS A N 1
ATOM 693 C CA . HIS A 1 90 ? -5.704 -5.232 7.619 1.00 89.06 90 HIS A CA 1
ATOM 694 C C . HIS A 1 90 ? -5.749 -5.669 9.094 1.00 89.06 90 HIS A C 1
ATOM 696 O O . HIS A 1 90 ? -5.473 -6.826 9.392 1.00 89.06 90 HIS A O 1
ATOM 702 N N . GLY A 1 91 ? -6.101 -4.767 10.017 1.00 92.00 91 GLY A N 1
ATOM 703 C CA . GLY A 1 91 ? -6.099 -5.086 11.451 1.00 92.00 91 GLY A CA 1
ATOM 704 C C . GLY A 1 91 ? -7.062 -6.222 11.809 1.00 92.00 91 GLY A C 1
ATOM 705 O O . GLY A 1 91 ? -6.714 -7.119 12.572 1.00 92.00 91 GLY A O 1
ATOM 706 N N . VAL A 1 92 ? -8.240 -6.208 11.195 1.00 94.25 92 VAL A N 1
ATOM 707 C CA . VAL A 1 92 ? -9.332 -7.146 11.458 1.00 94.25 92 VAL A CA 1
ATOM 708 C C . VAL A 1 92 ? -9.080 -8.506 10.793 1.00 94.25 92 VAL A C 1
ATOM 710 O O . VAL A 1 92 ? -9.136 -9.556 11.428 1.00 94.25 92 VAL A O 1
ATOM 713 N N . LYS A 1 93 ? -8.715 -8.502 9.507 1.00 89.44 93 LYS A N 1
ATOM 714 C CA . LYS A 1 93 ? -8.435 -9.698 8.700 1.00 89.44 93 LYS A CA 1
ATOM 715 C C . LYS A 1 93 ? -7.305 -10.546 9.282 1.00 89.44 93 LYS A C 1
ATOM 717 O O . LYS A 1 93 ? -7.374 -11.769 9.180 1.00 89.44 93 LYS A O 1
ATOM 722 N N . GLU A 1 94 ? -6.279 -9.906 9.840 1.00 90.06 94 GLU A N 1
ATOM 723 C CA . GLU A 1 94 ? -5.122 -10.577 10.446 1.00 90.06 94 GLU A CA 1
ATOM 724 C C . GLU A 1 94 ? -5.363 -10.954 11.924 1.00 90.06 94 GLU A C 1
ATOM 726 O O . GLU A 1 94 ? -4.444 -11.420 12.592 1.00 90.06 94 GLU A O 1
ATOM 731 N N . GLY A 1 95 ? -6.584 -10.767 12.448 1.00 92.69 95 GLY A N 1
ATOM 732 C CA . GLY A 1 95 ? -6.944 -11.136 13.821 1.00 92.69 95 GLY A CA 1
ATOM 733 C C . GLY A 1 95 ? -6.244 -10.288 14.886 1.00 92.69 95 GLY A C 1
ATOM 734 O O . GLY A 1 95 ? -5.991 -10.763 15.989 1.00 92.69 95 GLY A O 1
ATOM 735 N N . LEU A 1 96 ? -5.871 -9.047 14.565 1.00 93.81 96 LEU A N 1
ATOM 736 C CA . LEU A 1 96 ? -5.110 -8.178 15.468 1.00 93.81 96 LEU A CA 1
ATOM 737 C C . LEU A 1 96 ? -6.025 -7.311 16.339 1.00 93.81 96 LEU A C 1
ATOM 739 O O . LEU A 1 96 ? -5.694 -7.044 17.492 1.00 93.81 96 LEU A O 1
ATOM 743 N N . VAL A 1 97 ? -7.162 -6.878 15.794 1.00 95.50 97 VAL A N 1
ATOM 744 C CA . VAL A 1 97 ? -8.177 -6.040 16.455 1.00 95.50 97 VAL A CA 1
ATOM 745 C C . VAL A 1 97 ? -9.576 -6.444 15.990 1.00 95.50 97 VAL A C 1
ATOM 747 O O . VAL A 1 97 ? -9.704 -7.053 14.929 1.00 95.50 97 VAL A O 1
ATOM 750 N N . GLU A 1 98 ? -10.612 -6.108 16.760 1.00 94.44 98 GLU A N 1
ATOM 751 C CA . GLU A 1 98 ? -12.000 -6.447 16.411 1.00 94.44 98 GLU A CA 1
ATOM 752 C C . GLU A 1 98 ? -12.566 -5.481 15.371 1.00 94.44 98 GLU A C 1
ATOM 754 O O . GLU A 1 98 ? -13.250 -5.906 14.440 1.00 94.44 98 GLU A O 1
ATOM 759 N N . ARG A 1 99 ? -12.240 -4.189 15.506 1.00 95.12 99 ARG A N 1
ATOM 760 C CA . ARG A 1 99 ? -12.706 -3.126 14.607 1.00 95.12 99 ARG A CA 1
ATOM 761 C C . ARG A 1 99 ? -11.560 -2.491 13.838 1.00 95.12 99 ARG A C 1
ATOM 763 O O . ARG A 1 99 ? -10.476 -2.263 14.380 1.00 95.12 99 ARG A O 1
ATOM 770 N N . SER A 1 100 ? -11.796 -2.104 12.587 1.00 94.50 100 SER A N 1
ATOM 771 C CA . SER A 1 100 ? -10.767 -1.465 11.752 1.00 94.50 100 SER A CA 1
ATOM 772 C C . SER A 1 100 ? -10.278 -0.141 12.349 1.00 94.50 100 SER A C 1
ATOM 774 O O . SER A 1 100 ? -9.107 0.213 12.192 1.00 94.50 100 SER A O 1
ATOM 776 N N . ALA A 1 101 ? -11.146 0.567 13.078 1.00 93.44 101 ALA A N 1
ATOM 777 C CA . ALA A 1 101 ? -10.814 1.807 13.780 1.00 93.44 101 ALA A CA 1
ATOM 778 C C . ALA A 1 101 ? -9.863 1.615 14.979 1.00 93.44 101 ALA A C 1
ATOM 780 O O . ALA A 1 101 ? -9.194 2.563 15.382 1.00 93.44 101 ALA A O 1
ATOM 781 N N . GLU A 1 102 ? -9.765 0.406 15.536 1.00 94.69 102 GLU A N 1
ATOM 782 C CA . GLU A 1 102 ? -8.907 0.103 16.692 1.00 94.69 102 GLU A CA 1
ATOM 783 C C . GLU A 1 102 ? -7.459 -0.185 16.298 1.00 94.69 102 GLU A C 1
ATOM 785 O O . GLU A 1 102 ? -6.584 -0.268 17.162 1.00 94.69 102 GLU A O 1
ATOM 790 N N . TRP A 1 103 ? -7.183 -0.346 15.000 1.00 94.12 103 TRP A N 1
ATOM 791 C CA . TRP A 1 103 ? -5.847 -0.640 14.505 1.00 94.12 103 TRP A CA 1
ATOM 792 C C . TRP A 1 103 ? -4.846 0.445 14.951 1.00 94.12 103 TRP A C 1
ATOM 794 O O . TRP A 1 103 ? -4.941 1.587 14.499 1.00 94.12 103 TRP A O 1
ATOM 804 N N . PRO A 1 104 ? -3.841 0.116 15.792 1.00 90.50 104 PRO A N 1
ATOM 805 C CA . PRO A 1 104 ? -2.933 1.122 16.344 1.00 90.50 104 PRO A CA 1
ATOM 806 C C . PRO A 1 104 ? -1.839 1.565 15.365 1.00 90.50 104 PRO A C 1
ATOM 808 O O . PRO A 1 104 ? -1.071 2.475 15.676 1.00 90.50 104 PRO A O 1
ATOM 811 N N . GLY A 1 105 ? -1.712 0.894 14.218 1.00 87.94 105 GLY A N 1
ATOM 812 C CA . GLY A 1 105 ? -0.748 1.250 13.187 1.00 87.94 105 GLY A CA 1
ATOM 813 C C . GLY A 1 105 ? -1.237 2.384 12.285 1.00 87.94 105 GLY A C 1
ATOM 814 O O . GLY A 1 105 ? -2.339 2.908 12.416 1.00 87.94 105 GLY A O 1
ATOM 815 N N . LEU A 1 106 ? -0.407 2.751 11.306 1.00 86.25 106 LEU A N 1
ATOM 816 C CA . LEU A 1 106 ? -0.795 3.743 10.307 1.00 86.25 106 LEU A CA 1
ATOM 817 C C . LEU A 1 106 ? -2.008 3.248 9.501 1.00 86.25 106 LEU A C 1
ATOM 819 O O . LEU A 1 106 ? -1.967 2.162 8.922 1.00 86.25 106 LEU A O 1
ATOM 823 N N . THR A 1 107 ? -3.051 4.071 9.454 1.00 87.69 107 THR A N 1
ATOM 824 C CA . THR A 1 107 ? -4.283 3.859 8.688 1.00 87.69 107 THR A CA 1
ATOM 825 C C . THR A 1 107 ? -4.758 5.181 8.091 1.00 87.69 107 THR A C 1
ATOM 827 O O . THR A 1 107 ? -4.573 6.241 8.698 1.00 87.69 107 THR A O 1
ATOM 830 N N . CYS A 1 108 ? -5.358 5.105 6.904 1.00 89.00 108 CYS A N 1
ATOM 831 C CA . CYS A 1 108 ? -6.036 6.212 6.234 1.00 89.00 108 CYS A CA 1
ATOM 832 C C . CYS A 1 108 ? -7.496 6.381 6.680 1.00 89.00 108 CYS A C 1
ATOM 834 O O . CYS A 1 108 ? -8.103 7.393 6.348 1.00 89.00 108 CYS A O 1
ATOM 836 N N . LEU A 1 109 ? -8.058 5.432 7.440 1.00 91.31 109 LEU A N 1
ATOM 837 C CA . LEU A 1 109 ? -9.485 5.404 7.774 1.00 91.31 109 LEU A CA 1
ATOM 838 C C . LEU A 1 109 ? -10.005 6.715 8.402 1.00 91.31 109 LEU A C 1
ATOM 840 O O . LEU A 1 109 ? -11.019 7.213 7.921 1.00 91.31 109 LEU A O 1
ATOM 844 N N . PRO A 1 110 ? -9.318 7.352 9.376 1.00 89.25 110 PRO A N 1
ATOM 845 C CA . PRO A 1 110 ? -9.802 8.615 9.935 1.00 89.25 110 PRO A CA 1
ATOM 846 C C . PRO A 1 110 ? -9.841 9.772 8.925 1.00 89.25 110 PRO A C 1
ATOM 848 O O . PRO A 1 110 ? -10.701 10.631 9.033 1.00 89.25 110 PRO A O 1
ATOM 851 N N . GLN A 1 111 ? -8.934 9.798 7.940 1.00 89.62 111 GLN A N 1
ATOM 852 C CA . GLN A 1 111 ? -8.944 10.805 6.864 1.00 89.62 111 GLN A CA 1
ATOM 853 C C . GLN A 1 111 ? -10.024 10.528 5.816 1.00 89.62 111 GLN A C 1
ATOM 855 O O . GLN A 1 111 ? -10.443 11.447 5.134 1.00 89.62 111 GLN A O 1
ATOM 860 N N . LEU A 1 112 ? -10.435 9.267 5.659 1.00 91.69 112 LEU A N 1
ATOM 861 C CA . LEU A 1 112 ? -11.501 8.878 4.734 1.00 91.69 112 LEU A CA 1
ATOM 862 C C . LEU A 1 112 ? -12.903 9.058 5.331 1.00 91.69 112 LEU A C 1
ATOM 864 O O . LEU A 1 112 ? -13.873 9.087 4.585 1.00 91.69 112 LEU A O 1
ATOM 868 N N . LEU A 1 113 ? -13.014 9.118 6.663 1.00 90.81 113 LEU A N 1
ATOM 869 C CA . LEU A 1 113 ? -14.278 9.289 7.388 1.00 90.81 113 LEU A CA 1
ATOM 870 C C . LEU A 1 113 ? -14.458 10.681 8.005 1.00 90.81 113 LEU A C 1
ATOM 872 O O . LEU A 1 113 ? -15.552 10.991 8.471 1.00 90.81 113 LEU A O 1
ATOM 876 N N . GLY A 1 114 ? -13.391 11.474 8.085 1.00 81.50 114 GLY A N 1
ATOM 877 C CA . GLY A 1 114 ? -13.374 12.765 8.763 1.00 81.50 114 GLY A CA 1
ATOM 878 C C . GLY A 1 114 ? -13.086 13.916 7.808 1.00 81.50 114 GLY A C 1
ATOM 879 O O . GLY A 1 114 ? -12.393 13.755 6.811 1.00 81.50 114 GLY A O 1
ATOM 880 N N . SER A 1 115 ? -13.571 15.103 8.162 1.00 64.31 115 SER A N 1
ATOM 881 C CA . SER A 1 115 ? -13.348 16.345 7.412 1.00 64.31 115 SER A CA 1
ATOM 882 C C . SER A 1 115 ? -11.989 17.004 7.691 1.00 64.31 115 SER A C 1
ATOM 884 O O . SER A 1 115 ? -11.553 17.875 6.938 1.00 64.31 115 SER A O 1
ATOM 886 N N . THR A 1 116 ? -11.300 16.614 8.769 1.00 63.78 116 THR A N 1
ATOM 887 C CA . THR A 1 116 ? -10.095 17.310 9.240 1.00 63.78 116 THR A CA 1
ATOM 888 C C . THR A 1 116 ? -8.814 16.693 8.683 1.00 63.78 116 THR A C 1
ATOM 890 O O . THR A 1 116 ? -8.526 15.507 8.875 1.00 63.78 116 THR A O 1
ATOM 893 N N . ARG A 1 117 ? -7.985 17.533 8.049 1.00 75.88 117 ARG A N 1
ATOM 894 C CA . ARG A 1 117 ? -6.625 17.182 7.611 1.00 75.88 117 ARG A CA 1
ATOM 895 C C . ARG A 1 117 ? -5.809 16.635 8.785 1.00 75.88 117 ARG A C 1
ATOM 897 O O . ARG A 1 117 ? -5.657 17.297 9.810 1.00 75.88 117 ARG A O 1
ATOM 904 N N . ARG A 1 118 ? -5.225 15.445 8.619 1.00 85.12 118 ARG A N 1
ATOM 905 C CA . ARG A 1 118 ? -4.277 14.893 9.598 1.00 85.12 118 ARG A CA 1
ATOM 906 C C . ARG A 1 118 ? -2.887 15.466 9.374 1.00 85.12 118 ARG A C 1
ATOM 908 O O . ARG A 1 118 ? -2.318 15.328 8.290 1.00 85.12 118 ARG A O 1
ATOM 915 N N . LEU A 1 119 ? -2.350 16.067 10.431 1.00 87.38 119 LEU A N 1
ATOM 916 C CA . LEU A 1 119 ? -0.976 16.540 10.491 1.00 87.38 119 LEU A CA 1
ATOM 917 C C . LEU A 1 119 ? -0.071 15.436 11.037 1.00 87.38 119 LEU A C 1
ATOM 919 O O . LEU A 1 119 ? -0.400 14.754 12.009 1.00 87.38 119 LEU A O 1
ATOM 923 N N . PHE A 1 120 ? 1.078 15.271 10.401 1.00 88.25 120 PHE A N 1
ATOM 924 C CA . PHE A 1 120 ? 2.129 14.350 10.799 1.00 88.25 120 PHE A CA 1
ATOM 925 C C . PHE A 1 120 ? 3.403 15.133 11.085 1.00 88.25 120 PHE A C 1
ATOM 927 O O . PHE A 1 120 ? 3.694 16.122 10.419 1.00 88.25 120 PHE A O 1
ATOM 934 N N . ARG A 1 121 ? 4.195 14.660 12.048 1.00 88.38 121 ARG A N 1
ATOM 935 C CA . ARG A 1 121 ? 5.532 15.205 12.297 1.00 88.38 121 ARG A CA 1
ATOM 936 C C . ARG A 1 121 ? 6.482 14.726 11.209 1.00 88.38 121 ARG A C 1
ATOM 938 O O . ARG A 1 121 ? 6.779 13.531 11.111 1.00 88.38 121 ARG A O 1
ATOM 945 N N . TRP A 1 122 ? 6.969 15.654 10.402 1.00 87.94 122 TRP A N 1
ATOM 946 C CA . TRP A 1 122 ? 8.065 15.427 9.480 1.00 87.94 122 TRP A CA 1
ATOM 947 C C . TRP A 1 122 ? 9.352 15.972 10.083 1.00 87.94 122 TRP A C 1
ATOM 949 O O . TRP A 1 122 ? 9.487 17.161 10.326 1.00 87.94 122 TRP A O 1
ATOM 959 N N . PHE A 1 123 ? 10.317 15.094 10.326 1.00 84.69 123 PHE A N 1
ATOM 960 C CA . PHE A 1 123 ? 11.601 15.511 10.878 1.00 84.69 123 PHE A CA 1
ATOM 961 C C . PHE A 1 123 ? 12.510 16.023 9.759 1.00 84.69 123 PHE A C 1
ATOM 963 O O . PHE A 1 123 ? 12.910 15.241 8.884 1.00 84.69 123 PHE A O 1
ATOM 970 N N . ASN A 1 124 ? 12.843 17.314 9.792 1.00 84.81 124 ASN A N 1
ATOM 971 C CA . ASN A 1 124 ? 13.687 17.971 8.802 1.00 84.81 124 ASN A CA 1
ATOM 972 C C . ASN A 1 124 ? 15.166 17.646 9.044 1.00 84.81 124 ASN A C 1
ATOM 974 O O . ASN A 1 124 ? 15.885 18.272 9.826 1.00 84.81 124 ASN A O 1
ATOM 978 N N . TRP A 1 125 ? 15.638 16.627 8.331 1.00 76.88 125 TRP A N 1
ATOM 979 C CA . TRP A 1 125 ? 17.011 16.151 8.457 1.00 76.88 125 TRP A CA 1
ATOM 980 C C . TRP A 1 125 ? 18.030 17.152 7.930 1.00 76.88 125 TRP A C 1
ATOM 982 O O . TRP A 1 125 ? 19.124 17.208 8.476 1.00 76.88 125 TRP A O 1
ATOM 992 N N . THR A 1 126 ? 17.697 17.936 6.906 1.00 80.94 126 THR A N 1
ATOM 993 C CA . THR A 1 126 ? 18.610 18.940 6.345 1.00 80.94 126 THR A CA 1
ATOM 994 C C . THR A 1 126 ? 18.919 20.015 7.382 1.00 80.94 126 THR A C 1
ATOM 996 O O . THR A 1 126 ? 20.089 20.281 7.639 1.00 80.94 126 THR A O 1
ATOM 999 N N . LYS A 1 127 ? 17.882 20.526 8.060 1.00 76.94 127 LYS A N 1
ATOM 1000 C CA . LYS A 1 127 ? 18.003 21.469 9.183 1.00 76.94 127 LYS A CA 1
ATOM 1001 C C . LYS A 1 127 ? 18.836 20.896 10.336 1.00 76.94 127 LYS A C 1
ATOM 1003 O O . LYS A 1 127 ? 19.652 21.593 10.930 1.00 76.94 127 LYS A O 1
ATOM 1008 N N . ARG A 1 128 ? 18.678 19.600 10.628 1.00 76.19 128 ARG A N 1
ATOM 1009 C CA . ARG A 1 128 ? 19.507 18.913 11.631 1.00 76.19 128 ARG A CA 1
ATOM 1010 C C . ARG A 1 128 ? 20.974 18.816 11.198 1.00 76.19 128 ARG A C 1
ATOM 1012 O O . ARG A 1 128 ? 21.872 19.018 12.009 1.00 76.19 128 ARG A O 1
ATOM 1019 N N . TRP A 1 129 ? 21.234 18.471 9.936 1.00 75.50 129 TRP A N 1
ATOM 1020 C CA . TRP A 1 129 ? 22.594 18.319 9.413 1.00 75.50 129 TRP A CA 1
ATOM 1021 C C . TRP A 1 129 ? 23.345 19.650 9.334 1.00 75.50 129 TRP A C 1
ATOM 1023 O O . TRP A 1 129 ? 24.539 19.660 9.615 1.00 75.50 129 TRP A O 1
ATOM 1033 N N . SER A 1 130 ? 22.669 20.761 9.024 1.00 75.88 130 SER A N 1
ATOM 1034 C CA . SER A 1 130 ? 23.295 22.090 8.974 1.00 75.88 130 SER A CA 1
ATOM 1035 C C . SER A 1 130 ? 23.766 22.599 10.337 1.00 75.88 130 SER A C 1
ATOM 1037 O O . SER A 1 130 ? 24.633 23.461 10.389 1.00 75.88 130 SER A O 1
ATOM 1039 N N . LYS A 1 131 ? 23.227 22.063 11.439 1.00 69.06 131 LYS A N 1
ATOM 1040 C CA . LYS A 1 131 ? 23.664 22.384 12.805 1.00 69.06 131 LYS A CA 1
ATOM 1041 C C . LYS A 1 131 ? 24.725 21.424 13.358 1.00 69.06 131 LYS A C 1
ATOM 1043 O O . LYS A 1 131 ? 25.128 21.559 14.507 1.00 69.06 131 LYS A O 1
ATOM 1048 N N . ARG A 1 132 ? 25.196 20.446 12.569 1.00 64.12 132 ARG A N 1
ATOM 1049 C CA . ARG A 1 132 ? 26.162 19.433 13.022 1.00 64.12 132 ARG A CA 1
ATOM 1050 C C . ARG A 1 132 ? 27.509 20.072 13.380 1.00 64.12 132 ARG A C 1
ATOM 1052 O O . ARG A 1 132 ? 28.292 20.366 12.487 1.00 64.12 132 ARG A O 1
ATOM 1059 N N . GLY A 1 133 ? 27.773 20.224 14.679 1.00 57.53 133 GLY A N 1
ATOM 1060 C CA . GLY A 1 133 ? 29.005 20.815 15.215 1.00 57.53 133 GLY A CA 1
ATOM 1061 C C . GLY A 1 133 ? 28.790 21.899 16.277 1.00 57.53 133 GLY A C 1
ATOM 1062 O O . GLY A 1 133 ? 29.770 22.334 16.867 1.00 57.53 133 GLY A O 1
ATOM 1063 N N . SER A 1 134 ? 27.548 22.326 16.543 1.00 60.22 134 SER A N 1
ATOM 1064 C CA . SER A 1 134 ? 27.250 23.225 17.666 1.00 60.22 134 SER A CA 1
ATOM 1065 C C . SER A 1 134 ? 27.190 22.476 19.004 1.00 60.22 134 SER A C 1
ATOM 1067 O O . SER A 1 134 ? 26.775 21.314 19.053 1.00 60.22 134 SER A O 1
ATOM 1069 N N . GLU A 1 135 ? 27.544 23.158 20.100 1.00 55.06 135 GLU A N 1
ATOM 1070 C CA . GLU A 1 135 ? 27.392 22.650 21.477 1.00 55.06 135 GLU A CA 1
ATOM 1071 C C . GLU A 1 135 ? 25.935 22.247 21.796 1.00 55.06 135 GLU A C 1
ATOM 1073 O O . GLU A 1 135 ? 25.710 21.317 22.568 1.00 55.06 135 GLU A O 1
ATOM 1078 N N . GLU A 1 136 ? 24.939 22.835 21.112 1.00 52.59 136 GLU A N 1
ATOM 1079 C CA . GLU A 1 136 ? 23.513 22.461 21.203 1.00 52.59 136 GLU A CA 1
ATOM 1080 C C . GLU A 1 136 ? 23.249 20.975 20.877 1.00 52.59 136 GLU A C 1
ATOM 1082 O O . GLU A 1 136 ? 22.362 20.362 21.465 1.00 52.59 136 GLU A O 1
ATOM 1087 N N . LEU A 1 137 ? 24.026 20.352 19.979 1.00 53.53 137 LEU A N 1
ATOM 1088 C CA . LEU A 1 137 ? 23.885 18.924 19.646 1.00 53.53 137 LEU A CA 1
ATOM 1089 C C . LEU A 1 137 ? 24.515 17.987 20.684 1.00 53.53 137 LEU A C 1
ATOM 1091 O O . LEU A 1 137 ? 24.224 16.791 20.657 1.00 53.53 137 LEU A O 1
ATOM 1095 N N . ALA A 1 138 ? 25.395 18.507 21.546 1.00 49.69 138 ALA A N 1
ATOM 1096 C CA . ALA A 1 138 ? 26.028 17.745 22.621 1.00 49.69 138 ALA A CA 1
ATOM 1097 C C . ALA A 1 138 ? 25.129 17.642 23.865 1.00 49.69 138 ALA A C 1
ATOM 1099 O O . ALA A 1 138 ? 25.320 16.739 24.676 1.00 49.69 138 ALA A O 1
ATOM 1100 N N . VAL A 1 139 ? 24.134 18.532 23.985 1.00 52.19 139 VAL A N 1
ATOM 1101 C CA . VAL A 1 139 ? 23.217 18.619 25.135 1.00 52.19 139 VAL A CA 1
ATOM 1102 C C . VAL A 1 139 ? 21.757 18.303 24.751 1.00 52.19 139 VAL A C 1
ATOM 1104 O O . VAL A 1 139 ? 20.953 17.960 25.614 1.00 52.19 139 VAL A O 1
ATOM 1107 N N . GLY A 1 140 ? 21.402 18.371 23.463 1.00 51.38 140 GLY A N 1
ATOM 1108 C CA . GLY A 1 140 ? 20.016 18.329 22.987 1.00 51.38 140 GLY A CA 1
ATOM 1109 C C . GLY A 1 140 ? 19.441 16.950 22.646 1.00 51.38 140 GLY A C 1
ATOM 1110 O O . GLY A 1 140 ? 20.118 16.060 22.125 1.00 51.38 140 GLY A O 1
ATOM 1111 N N . GLU A 1 141 ? 18.140 16.837 22.922 1.00 57.12 141 GLU A N 1
ATOM 1112 C CA . GLU A 1 141 ? 17.214 15.722 22.723 1.00 57.12 141 GLU A CA 1
ATOM 1113 C C . GLU A 1 141 ? 17.448 14.938 21.417 1.00 57.12 141 GLU A C 1
ATOM 1115 O O . GLU A 1 141 ? 17.851 15.470 20.385 1.00 57.12 141 GLU A O 1
ATOM 1120 N N . GLY A 1 142 ? 17.214 13.625 21.461 1.00 65.50 142 GLY A N 1
ATOM 1121 C CA . GLY A 1 142 ? 17.663 12.660 20.457 1.00 65.50 142 GLY A CA 1
ATOM 1122 C C . GLY A 1 142 ? 17.220 12.877 18.995 1.00 65.50 142 GLY A C 1
ATOM 1123 O O . GLY A 1 142 ? 16.895 13.947 18.484 1.00 65.50 142 GLY A O 1
ATOM 1124 N N . ARG A 1 143 ? 17.254 11.802 18.205 1.00 64.88 143 ARG A N 1
ATOM 1125 C CA . ARG A 1 143 ? 17.096 11.883 16.739 1.00 64.88 143 ARG A CA 1
ATOM 1126 C C . ARG A 1 143 ? 15.771 12.489 16.244 1.00 64.88 143 ARG A C 1
ATOM 1128 O O . ARG A 1 143 ? 15.689 12.892 15.086 1.00 64.88 143 ARG A O 1
ATOM 1135 N N . PHE A 1 144 ? 14.772 12.506 17.117 1.00 73.38 144 PHE A N 1
ATOM 1136 C CA . PHE A 1 144 ? 13.388 12.887 16.867 1.00 73.38 144 PHE A CA 1
ATOM 1137 C C . PHE A 1 144 ? 12.924 13.996 17.824 1.00 73.38 144 PHE A C 1
ATOM 1139 O O . PHE A 1 144 ? 11.759 14.012 18.202 1.00 73.38 144 PHE A O 1
ATOM 1146 N N . ALA A 1 145 ? 13.830 14.889 18.238 1.00 78.12 145 ALA A N 1
ATOM 1147 C CA . ALA A 1 145 ? 13.459 16.066 19.020 1.00 78.12 145 ALA A CA 1
ATOM 1148 C C . ALA A 1 145 ? 12.452 16.951 18.267 1.00 78.12 145 ALA A C 1
ATOM 1150 O O . ALA A 1 145 ? 12.504 17.056 17.033 1.00 78.12 145 ALA A O 1
ATOM 1151 N N . GLU A 1 146 ? 11.549 17.583 19.017 1.00 79.94 146 GLU A N 1
ATOM 1152 C CA . GLU A 1 146 ? 10.455 18.397 18.470 1.00 79.94 146 GLU A CA 1
ATOM 1153 C C . GLU A 1 146 ? 10.966 19.634 17.715 1.00 79.94 146 GLU A C 1
ATOM 1155 O O . GLU A 1 146 ? 10.363 20.051 16.733 1.00 79.94 146 GLU A O 1
ATOM 1160 N N . GLU A 1 147 ? 12.140 20.162 18.063 1.00 82.38 147 GLU A N 1
ATOM 1161 C CA . GLU A 1 147 ? 12.803 21.276 17.358 1.00 82.38 147 GLU A CA 1
ATOM 1162 C C . GLU A 1 147 ? 13.105 20.998 15.863 1.00 82.38 147 GLU A C 1
ATOM 1164 O O . GLU A 1 147 ? 13.267 21.923 15.045 1.00 82.38 147 GLU A O 1
ATOM 1169 N N . TRP A 1 148 ? 13.174 19.711 15.496 1.00 82.69 148 TRP A N 1
ATOM 1170 C CA . TRP A 1 148 ? 13.362 19.231 14.125 1.00 82.69 148 TRP A CA 1
ATOM 1171 C C . TRP A 1 148 ? 12.051 18.813 13.458 1.00 82.69 148 TRP A C 1
ATOM 1173 O O . TRP A 1 148 ? 12.070 18.508 12.264 1.00 82.69 148 TRP A O 1
ATOM 1183 N N . ALA A 1 149 ? 10.953 18.722 14.210 1.00 87.50 149 ALA A N 1
ATOM 1184 C CA . ALA A 1 149 ? 9.660 18.302 13.703 1.00 87.50 149 ALA A CA 1
ATOM 1185 C C . ALA A 1 149 ? 8.929 19.486 13.066 1.00 87.50 149 ALA A C 1
ATOM 1187 O O . ALA A 1 149 ? 8.714 20.528 13.673 1.00 87.50 149 ALA A O 1
ATOM 1188 N N . GLU A 1 150 ? 8.502 19.296 11.828 1.00 90.75 150 GLU A N 1
ATOM 1189 C CA . GLU A 1 150 ? 7.656 20.227 11.100 1.00 90.75 150 GLU A CA 1
ATOM 1190 C C . GLU A 1 150 ? 6.313 19.540 10.817 1.00 90.75 150 GLU A C 1
ATOM 1192 O O . GLU A 1 150 ? 6.293 18.369 10.413 1.00 90.75 150 GLU A O 1
ATOM 1197 N N . PRO A 1 151 ? 5.173 20.211 11.048 1.00 90.94 151 PRO A N 1
ATOM 1198 C CA . PRO A 1 151 ? 3.876 19.637 10.740 1.00 90.94 151 PRO A CA 1
ATOM 1199 C C . PRO A 1 151 ? 3.690 19.549 9.223 1.00 90.94 151 PRO A C 1
ATOM 1201 O O . PRO A 1 151 ? 3.773 20.542 8.507 1.00 90.94 151 PRO A O 1
ATOM 1204 N N . VAL A 1 152 ? 3.38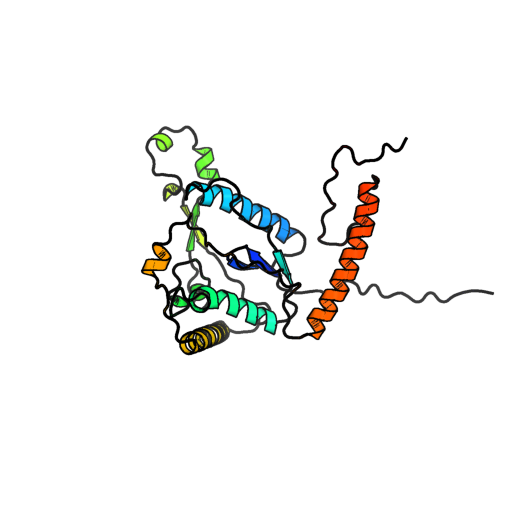6 18.351 8.732 1.00 90.44 152 VAL A N 1
ATOM 1205 C CA . VAL A 1 152 ? 3.059 18.091 7.328 1.00 90.44 152 VAL A CA 1
ATOM 1206 C C . VAL A 1 152 ? 1.670 17.480 7.245 1.00 90.44 152 VAL A C 1
ATOM 1208 O O . VAL A 1 152 ? 1.386 16.460 7.876 1.00 90.44 152 VAL A O 1
ATOM 1211 N N . ALA A 1 153 ? 0.801 18.093 6.446 1.00 87.94 153 ALA A N 1
ATOM 1212 C CA . ALA A 1 153 ? -0.497 17.523 6.119 1.00 87.94 153 ALA A CA 1
ATOM 1213 C C . ALA A 1 153 ? -0.330 16.398 5.089 1.00 87.94 153 ALA A C 1
ATOM 1215 O O . ALA A 1 153 ? 0.297 16.590 4.047 1.00 87.94 153 ALA A O 1
ATOM 1216 N N . LEU A 1 154 ? -0.910 15.229 5.369 1.00 83.69 154 LEU A N 1
ATOM 1217 C CA . LEU A 1 154 ? -1.049 14.171 4.369 1.00 83.69 154 LEU A CA 1
ATOM 1218 C C . LEU A 1 154 ? -2.460 14.222 3.787 1.00 83.69 154 LEU A C 1
ATOM 1220 O O . LEU A 1 154 ? -3.429 13.834 4.448 1.00 83.69 154 LEU A O 1
ATOM 1224 N N . GLU A 1 155 ? -2.556 14.675 2.544 1.00 83.44 155 GLU A N 1
ATOM 1225 C CA . GLU A 1 155 ? -3.808 14.686 1.796 1.00 83.44 155 GLU A CA 1
ATOM 1226 C C . GLU A 1 155 ? -4.024 13.344 1.094 1.00 83.44 155 GLU A C 1
ATOM 1228 O O . GLU A 1 155 ? -3.106 12.773 0.499 1.00 83.44 155 GLU A O 1
ATOM 1233 N N . LEU A 1 156 ? -5.247 12.824 1.191 1.00 85.31 156 LEU A N 1
ATOM 1234 C CA . LEU A 1 156 ? -5.658 11.627 0.473 1.00 85.31 156 LEU A CA 1
ATOM 1235 C C . LEU A 1 156 ? -6.483 12.049 -0.733 1.00 85.31 156 LEU A C 1
ATOM 1237 O O . LEU A 1 156 ? -7.536 12.664 -0.586 1.00 85.31 156 LEU A O 1
ATOM 1241 N N . ALA A 1 157 ? -6.008 11.696 -1.923 1.00 86.00 157 ALA A N 1
ATOM 1242 C CA . ALA A 1 157 ? -6.809 11.846 -3.124 1.00 86.00 157 ALA A CA 1
ATOM 1243 C C . ALA A 1 157 ? -7.974 10.837 -3.104 1.00 86.00 157 ALA A C 1
ATOM 1245 O O . ALA A 1 157 ? -7.772 9.690 -2.681 1.00 86.00 157 ALA A O 1
ATOM 1246 N N . PRO A 1 158 ? -9.174 11.219 -3.582 1.00 88.00 158 PRO A N 1
ATOM 1247 C CA . PRO A 1 158 ? -10.242 10.256 -3.803 1.00 88.00 158 PRO A CA 1
ATOM 1248 C C . PRO A 1 158 ? -9.802 9.219 -4.842 1.00 88.00 158 PRO A C 1
ATOM 1250 O O . PRO A 1 158 ? -8.957 9.490 -5.703 1.00 88.00 158 PRO A O 1
ATOM 1253 N N . LEU A 1 159 ? -10.400 8.027 -4.790 1.00 90.75 159 LEU A N 1
ATOM 1254 C CA . LEU A 1 159 ? -10.226 7.056 -5.868 1.00 90.75 159 LEU A CA 1
ATOM 1255 C C . LEU A 1 159 ? -10.694 7.681 -7.198 1.00 90.75 159 LEU A C 1
ATOM 1257 O O . LEU A 1 159 ? -11.693 8.402 -7.191 1.00 90.75 159 LEU A O 1
ATOM 1261 N N . PRO A 1 160 ? -10.030 7.403 -8.337 1.00 91.12 160 PRO A N 1
ATOM 1262 C CA . PRO A 1 160 ? -10.474 7.839 -9.661 1.00 91.12 160 PRO A CA 1
ATOM 1263 C C . PRO A 1 160 ? -11.972 7.624 -9.915 1.00 91.12 160 PRO A C 1
ATOM 1265 O O . PRO A 1 160 ? -12.658 8.568 -10.298 1.00 91.12 160 PRO A O 1
ATOM 1268 N N . CYS A 1 161 ? -12.489 6.441 -9.577 1.00 93.00 161 CYS A N 1
ATOM 1269 C CA . CYS A 1 161 ? -13.902 6.072 -9.699 1.00 93.00 161 CYS A CA 1
ATOM 1270 C C . CYS A 1 161 ? -14.852 6.836 -8.760 1.00 93.00 161 CYS A C 1
ATOM 1272 O O . CYS A 1 161 ? -16.066 6.776 -8.916 1.00 93.00 161 CYS A O 1
ATOM 1274 N N . TRP A 1 162 ? -14.317 7.550 -7.768 1.00 94.44 162 TRP A N 1
ATOM 1275 C CA . TRP A 1 162 ? -15.064 8.337 -6.782 1.00 94.44 162 TRP A CA 1
ATOM 1276 C C . TRP A 1 162 ? -14.850 9.847 -6.933 1.00 94.44 162 TRP A C 1
ATOM 1278 O O . TRP A 1 162 ? -15.304 10.614 -6.084 1.00 94.44 162 TRP A O 1
ATOM 1288 N N . LYS A 1 163 ? -14.169 10.301 -7.997 1.00 91.31 163 LYS A N 1
ATOM 1289 C CA . LYS A 1 163 ? -13.943 11.735 -8.254 1.00 91.31 163 LYS A CA 1
ATOM 1290 C C . LYS A 1 163 ? -15.247 12.530 -8.363 1.00 91.31 163 LYS A C 1
ATOM 1292 O O . LYS A 1 163 ? -15.274 13.676 -7.937 1.00 91.31 163 LYS A O 1
ATOM 1297 N N . GLY A 1 164 ? -16.299 11.924 -8.920 1.00 92.31 164 GLY A N 1
ATOM 1298 C CA . GLY A 1 164 ? -17.613 12.555 -9.076 1.00 92.31 164 GLY A CA 1
ATOM 1299 C C . GLY A 1 164 ? -18.507 12.504 -7.835 1.00 92.31 164 GLY A C 1
ATOM 1300 O O . GLY A 1 164 ? -19.538 13.162 -7.823 1.00 92.31 164 GLY A O 1
ATOM 1301 N N . LEU A 1 165 ? -18.133 11.738 -6.805 1.00 93.94 165 LEU A N 1
ATOM 1302 C CA . LEU A 1 165 ? -18.934 11.614 -5.588 1.00 93.94 165 LEU A CA 1
ATOM 1303 C C . LEU A 1 165 ? -18.725 12.820 -4.670 1.00 93.94 165 LEU A C 1
ATOM 1305 O O . LEU A 1 165 ? -17.618 13.354 -4.571 1.00 93.94 165 LEU A O 1
ATOM 1309 N N . GLY A 1 166 ? -19.765 13.207 -3.939 1.00 93.62 166 GLY A N 1
ATOM 1310 C CA . GLY A 1 166 ? -19.653 14.127 -2.813 1.00 93.62 166 GLY A CA 1
ATOM 1311 C C . GLY A 1 166 ? -18.874 13.516 -1.644 1.00 93.62 166 GLY A C 1
ATOM 1312 O O . GLY A 1 166 ? -18.666 12.304 -1.561 1.00 93.62 166 GLY A O 1
ATOM 1313 N N . GLU A 1 167 ? -18.442 14.354 -0.701 1.00 91.81 167 GLU A N 1
ATOM 1314 C CA . GLU A 1 167 ? -17.711 13.887 0.485 1.00 91.81 167 GLU A CA 1
ATOM 1315 C C . GLU A 1 167 ? -18.539 12.900 1.319 1.00 91.81 167 GLU A C 1
ATOM 1317 O O . GLU A 1 167 ? -18.055 11.825 1.663 1.00 91.81 167 GLU A O 1
ATOM 1322 N N . GLU A 1 168 ? -19.815 13.202 1.563 1.00 93.75 168 GLU A N 1
ATOM 1323 C CA . GLU A 1 168 ? -20.702 12.309 2.314 1.00 93.75 168 GLU A CA 1
ATOM 1324 C C . GLU A 1 168 ? -20.914 10.959 1.620 1.00 93.75 168 GLU A C 1
ATOM 1326 O O . GLU A 1 168 ? -20.966 9.922 2.278 1.00 93.75 168 GLU A O 1
ATOM 1331 N N . GLU A 1 169 ? -21.015 10.949 0.290 1.00 95.50 169 GLU A N 1
ATOM 1332 C CA . GLU A 1 169 ? -21.162 9.721 -0.496 1.00 95.50 169 GLU A CA 1
ATOM 1333 C C . GLU A 1 169 ? -19.915 8.847 -0.393 1.00 95.50 169 GLU A C 1
ATOM 1335 O O . GLU A 1 169 ? -20.025 7.639 -0.171 1.00 95.50 169 GLU A O 1
ATOM 1340 N N . ARG A 1 170 ? -18.724 9.456 -0.467 1.00 95.06 170 ARG A N 1
ATOM 1341 C CA . ARG A 1 170 ? -17.458 8.746 -0.244 1.00 95.06 170 ARG A CA 1
ATOM 1342 C C . ARG A 1 170 ? -17.375 8.182 1.166 1.00 95.06 170 ARG A C 1
ATOM 1344 O O . ARG A 1 170 ? -17.009 7.021 1.334 1.00 95.06 170 ARG A O 1
ATOM 1351 N N . GLN A 1 171 ? -17.748 8.964 2.176 1.00 95.00 171 GLN A N 1
ATOM 1352 C CA . GLN A 1 171 ? -17.755 8.501 3.562 1.00 95.00 171 GLN A CA 1
ATOM 1353 C C . GLN A 1 171 ? -18.736 7.343 3.761 1.00 95.00 171 GLN A C 1
ATOM 1355 O O . GLN A 1 171 ? -18.380 6.358 4.409 1.00 95.00 171 GLN A O 1
ATOM 1360 N N . ARG A 1 172 ? -19.941 7.411 3.177 1.00 96.81 172 ARG A N 1
ATOM 1361 C CA . ARG A 1 172 ? -20.912 6.303 3.189 1.00 96.81 172 ARG A CA 1
ATOM 1362 C C . ARG A 1 172 ? -20.334 5.047 2.537 1.00 96.81 172 ARG A C 1
ATOM 1364 O O . ARG A 1 172 ? -20.404 3.980 3.142 1.00 96.81 172 ARG A O 1
ATOM 1371 N N . ALA A 1 173 ? -19.697 5.176 1.373 1.00 97.06 173 ALA A N 1
ATOM 1372 C CA . ALA A 1 173 ? -19.046 4.053 0.699 1.00 97.06 173 ALA A CA 1
ATOM 1373 C C . ALA A 1 173 ? -17.932 3.430 1.560 1.00 97.06 173 ALA A C 1
ATOM 1375 O O . ALA A 1 173 ? -17.859 2.213 1.699 1.00 97.06 173 ALA A O 1
ATOM 1376 N N . VAL A 1 174 ? -17.093 4.248 2.204 1.00 96.81 174 VAL A N 1
ATOM 1377 C CA . VAL A 1 174 ? -16.029 3.761 3.099 1.00 96.81 174 VAL A CA 1
ATOM 1378 C C . VAL A 1 174 ? -16.603 3.055 4.329 1.00 96.81 174 VAL A C 1
ATOM 1380 O O . VAL A 1 174 ? -16.076 2.013 4.716 1.00 96.81 174 VAL A O 1
ATOM 1383 N N . ARG A 1 175 ? -17.684 3.574 4.931 1.00 97.38 175 ARG A N 1
ATOM 1384 C CA . ARG A 1 175 ? -18.362 2.917 6.064 1.00 97.38 175 ARG A CA 1
ATOM 1385 C C . ARG A 1 175 ? -18.899 1.543 5.676 1.00 97.38 175 ARG A C 1
ATOM 1387 O O . ARG A 1 175 ? -18.638 0.596 6.409 1.00 97.38 175 ARG A O 1
ATOM 1394 N N . ALA A 1 176 ? -19.547 1.424 4.516 1.00 98.00 176 ALA A N 1
ATOM 1395 C CA . ALA A 1 176 ? -20.041 0.142 4.013 1.00 98.00 176 ALA A CA 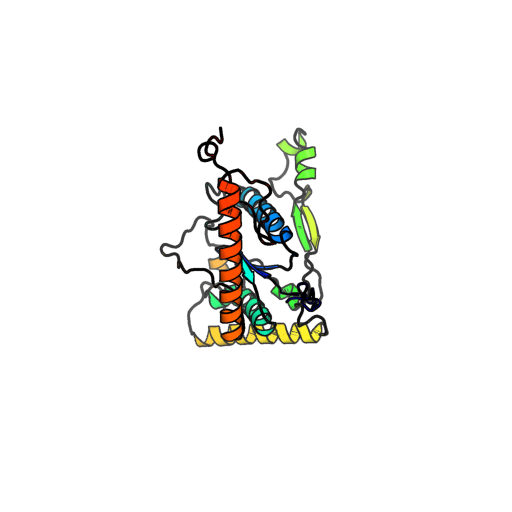1
ATOM 1396 C C . ALA A 1 176 ? -18.906 -0.889 3.857 1.00 98.00 176 ALA A C 1
ATOM 1398 O O . ALA A 1 176 ? -19.013 -2.009 4.348 1.00 98.00 176 ALA A O 1
ATOM 1399 N N . LEU A 1 177 ? -17.764 -0.487 3.280 1.00 97.69 177 LEU A N 1
ATOM 1400 C CA . LEU A 1 177 ? -16.599 -1.374 3.149 1.00 97.69 177 LEU A CA 1
ATOM 1401 C C . LEU A 1 177 ? -16.057 -1.853 4.504 1.00 97.69 177 LEU A C 1
ATOM 1403 O O . LEU A 1 177 ? -15.613 -2.995 4.621 1.00 97.69 177 LEU A O 1
ATOM 1407 N N . VAL A 1 178 ? -16.035 -0.978 5.512 1.00 97.44 178 VAL A N 1
ATOM 1408 C CA . VAL A 1 178 ? -15.573 -1.327 6.865 1.00 97.44 178 VAL A CA 1
ATOM 1409 C C . VAL A 1 178 ? -16.560 -2.266 7.549 1.00 97.44 178 VAL A C 1
ATOM 1411 O O . VAL A 1 178 ? -16.141 -3.258 8.139 1.00 97.44 178 VAL A O 1
ATOM 1414 N N . GLU A 1 179 ? -17.857 -1.998 7.428 1.00 97.62 179 GLU A N 1
ATOM 1415 C CA . GLU A 1 179 ? -18.902 -2.837 8.007 1.00 97.62 179 GLU A CA 1
ATOM 1416 C C . GLU A 1 179 ? -18.857 -4.263 7.446 1.00 97.62 179 GLU A C 1
ATOM 1418 O O . GLU A 1 179 ? -18.828 -5.218 8.221 1.00 97.62 179 GLU A O 1
ATOM 1423 N N . GLU A 1 180 ? -18.747 -4.425 6.124 1.00 97.06 180 GLU A N 1
ATOM 1424 C CA . GLU A 1 180 ? -18.587 -5.738 5.485 1.00 97.06 180 GLU A CA 1
ATOM 1425 C C . GLU A 1 180 ? -17.387 -6.513 6.047 1.00 97.06 180 GLU A C 1
ATOM 1427 O O . GLU A 1 180 ? -17.479 -7.702 6.353 1.00 97.06 180 GLU A O 1
ATOM 1432 N N . VAL A 1 181 ? -16.247 -5.835 6.196 1.00 95.75 181 VAL A N 1
ATOM 1433 C CA . VAL A 1 181 ? -15.016 -6.417 6.744 1.00 95.75 181 VAL A CA 1
ATOM 1434 C C . VAL A 1 181 ? -15.216 -6.889 8.185 1.00 95.75 181 VAL A C 1
ATOM 1436 O O . VAL A 1 181 ? -14.776 -7.984 8.544 1.00 95.75 181 VAL A O 1
ATOM 1439 N N . GLU A 1 182 ? -15.863 -6.076 9.018 1.00 95.75 182 GLU A N 1
ATOM 1440 C CA . GLU A 1 182 ? -16.097 -6.381 10.430 1.00 95.75 182 GLU A CA 1
ATOM 1441 C C . GLU A 1 182 ? -17.171 -7.466 10.612 1.00 95.75 182 GLU A C 1
ATOM 1443 O O . GLU A 1 182 ? -17.065 -8.299 11.513 1.00 95.75 182 GLU A O 1
ATOM 1448 N N . VAL A 1 183 ? -18.190 -7.520 9.746 1.00 96.25 183 VAL A N 1
ATOM 1449 C CA . VAL A 1 183 ? -19.159 -8.631 9.691 1.00 96.25 183 VAL A CA 1
ATOM 1450 C C . VAL A 1 183 ? -18.460 -9.939 9.317 1.00 96.25 183 VAL A C 1
ATOM 1452 O O . VAL A 1 183 ? -18.598 -10.929 10.036 1.00 96.25 183 VAL A O 1
ATOM 1455 N N . GLU A 1 184 ? -17.659 -9.948 8.248 1.00 94.38 184 GLU A N 1
ATOM 1456 C CA . GLU A 1 184 ? -16.907 -11.138 7.826 1.00 94.38 184 GLU A CA 1
ATOM 1457 C C . GLU A 1 184 ? -15.969 -11.657 8.917 1.00 94.38 184 GLU A C 1
ATOM 1459 O O . GLU A 1 184 ? -15.786 -12.866 9.067 1.00 94.38 184 GLU A O 1
ATOM 1464 N N . ALA A 1 185 ? -15.341 -10.760 9.673 1.00 92.56 185 ALA A N 1
ATOM 1465 C CA . ALA A 1 185 ? -14.434 -11.147 10.740 1.00 92.56 185 ALA A CA 1
ATOM 1466 C C . ALA A 1 185 ? -15.164 -11.696 11.965 1.00 92.56 185 ALA A C 1
ATOM 1468 O O . ALA A 1 185 ? -14.754 -12.737 12.482 1.00 92.56 185 ALA A O 1
ATOM 1469 N N . ARG A 1 186 ? -16.280 -11.072 12.368 1.00 92.69 186 ARG A N 1
ATOM 1470 C CA . ARG A 1 186 ? -17.160 -11.598 13.424 1.00 92.69 186 ARG A CA 1
ATOM 1471 C C . ARG A 1 186 ? -17.681 -12.990 13.073 1.00 92.69 186 ARG A C 1
ATOM 1473 O O . ARG A 1 186 ? -17.635 -13.883 13.913 1.00 92.69 186 ARG A O 1
ATOM 1480 N N . ALA A 1 187 ? -18.065 -13.215 11.816 1.00 93.75 187 ALA A N 1
ATOM 1481 C CA . ALA A 1 187 ? -18.531 -14.518 11.339 1.00 93.75 187 ALA A CA 1
ATOM 1482 C C . ALA A 1 187 ? -17.466 -15.630 11.436 1.00 93.75 187 ALA A C 1
ATOM 1484 O O . ALA A 1 187 ? -17.811 -16.803 11.553 1.00 93.75 187 ALA A O 1
ATOM 1485 N N . ARG A 1 188 ? -16.167 -15.292 11.419 1.00 90.38 188 ARG A N 1
ATOM 1486 C CA . ARG A 1 188 ? -15.085 -16.280 11.607 1.00 90.38 188 ARG A CA 1
ATOM 1487 C C . ARG A 1 188 ? -14.948 -16.751 13.054 1.00 90.38 188 ARG A C 1
ATOM 1489 O O . ARG A 1 188 ? -14.293 -17.769 13.262 1.00 90.38 188 ARG A O 1
ATOM 1496 N N . ASN A 1 189 ? -15.511 -16.013 14.015 1.00 88.06 189 ASN A N 1
ATOM 1497 C CA . ASN A 1 189 ? -15.506 -16.311 15.449 1.00 88.06 189 ASN A CA 1
ATOM 1498 C C . ASN A 1 189 ? -14.125 -16.730 15.993 1.00 88.06 189 ASN A C 1
ATOM 1500 O O . ASN A 1 189 ? -13.975 -17.759 16.652 1.00 88.06 189 ASN A O 1
ATOM 1504 N N . LYS A 1 190 ? -13.086 -15.955 15.657 1.00 90.56 190 LYS A N 1
ATOM 1505 C CA . LYS A 1 190 ? -11.716 -16.177 16.139 1.00 90.56 190 LYS A CA 1
ATOM 1506 C C . LYS A 1 190 ? -11.333 -15.098 17.148 1.00 90.56 190 LYS A C 1
ATOM 1508 O O . LYS A 1 190 ? -11.627 -13.932 16.888 1.00 90.56 190 LYS A O 1
ATOM 1513 N N . PRO A 1 191 ? -10.641 -15.453 18.244 1.00 92.44 191 PRO A N 1
ATOM 1514 C CA . PRO A 1 191 ? -10.124 -14.457 19.168 1.00 92.44 191 PRO A CA 1
ATOM 1515 C C . PRO A 1 191 ? -9.100 -13.562 18.464 1.00 92.44 191 PRO A C 1
ATOM 1517 O O . PRO A 1 191 ? -8.321 -14.030 17.628 1.00 92.44 191 PRO A O 1
ATOM 1520 N N . VAL A 1 192 ? -9.103 -12.277 18.818 1.00 95.50 192 VAL A N 1
ATOM 1521 C CA . VAL A 1 192 ? -8.127 -11.302 18.324 1.00 95.50 192 VAL A CA 1
ATOM 1522 C C . VAL A 1 192 ? -7.006 -11.084 19.336 1.00 95.50 192 VAL A C 1
ATOM 1524 O O . VAL A 1 192 ? -7.181 -11.290 20.534 1.00 95.50 19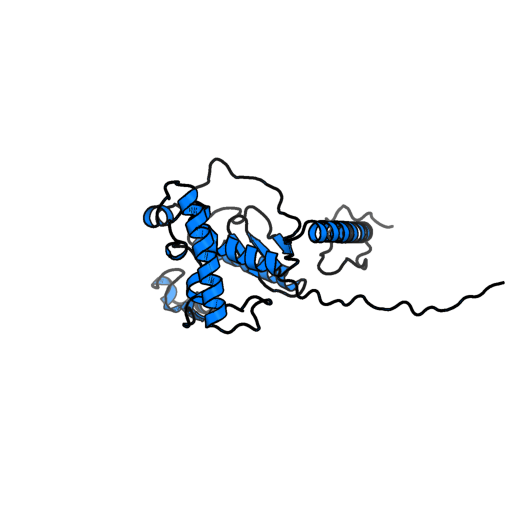2 VAL A O 1
ATOM 1527 N N . LEU A 1 193 ? -5.850 -10.625 18.859 1.00 93.94 193 LEU A N 1
ATOM 1528 C CA . LEU A 1 193 ? -4.701 -10.326 19.716 1.00 93.94 193 LEU A CA 1
ATOM 1529 C C . LEU A 1 193 ? -4.969 -9.147 20.674 1.00 93.94 193 LEU A C 1
ATOM 1531 O O . LEU A 1 193 ? -4.555 -9.172 21.830 1.00 93.94 193 LEU A O 1
ATOM 1535 N N . GLY A 1 194 ? -5.649 -8.107 20.187 1.00 94.88 194 GLY A N 1
ATOM 1536 C CA . GLY A 1 194 ? -5.989 -6.905 20.945 1.00 94.88 194 GLY A CA 1
ATOM 1537 C C . GLY A 1 194 ? -4.916 -5.810 20.892 1.00 94.88 194 GLY A C 1
ATOM 1538 O O . GLY A 1 194 ? -3.710 -6.059 20.820 1.00 94.88 194 GLY A O 1
ATOM 1539 N N . VAL A 1 195 ? -5.361 -4.551 20.970 1.00 95.25 195 VAL A N 1
ATOM 1540 C CA . VAL A 1 195 ? -4.528 -3.348 20.756 1.00 95.25 195 VAL A CA 1
ATOM 1541 C C . VAL A 1 195 ? -3.285 -3.312 21.650 1.00 95.25 195 VAL A C 1
ATOM 1543 O O . VAL A 1 195 ? -2.197 -2.964 21.186 1.00 95.25 195 VAL A O 1
ATOM 1546 N N . ARG A 1 196 ? -3.429 -3.678 22.931 1.00 95.75 196 ARG A N 1
ATOM 1547 C CA . ARG A 1 196 ? -2.322 -3.677 23.899 1.00 95.75 196 ARG A CA 1
ATOM 1548 C C . ARG A 1 196 ? -1.217 -4.645 23.482 1.00 95.75 196 ARG A C 1
ATOM 1550 O O . ARG A 1 196 ? -0.054 -4.253 23.452 1.00 95.75 196 ARG A O 1
ATOM 1557 N N . ALA A 1 197 ? -1.579 -5.875 23.130 1.00 93.75 197 ALA A N 1
ATOM 1558 C CA . ALA A 1 197 ? -0.618 -6.897 22.735 1.00 93.75 197 ALA A CA 1
ATOM 1559 C C . ALA A 1 197 ? -0.004 -6.603 21.358 1.00 93.75 197 ALA A C 1
ATOM 1561 O O . ALA A 1 197 ? 1.194 -6.798 21.183 1.00 93.75 197 ALA A O 1
ATOM 1562 N N . VAL A 1 198 ? -0.768 -6.029 20.417 1.00 92.44 198 VAL A N 1
ATOM 1563 C CA . VAL A 1 198 ? -0.225 -5.523 19.141 1.00 92.44 198 VAL A CA 1
ATOM 1564 C C . VAL A 1 198 ? 0.872 -4.481 19.380 1.00 92.44 198 VAL A C 1
ATOM 1566 O O . VAL A 1 198 ? 1.930 -4.551 18.761 1.00 92.44 198 VAL A O 1
ATOM 1569 N N . ARG A 1 199 ? 0.649 -3.519 20.285 1.00 92.12 199 ARG A N 1
ATOM 1570 C CA . ARG A 1 199 ? 1.643 -2.479 20.614 1.00 92.12 199 ARG A CA 1
ATOM 1571 C C . ARG A 1 199 ? 2.855 -3.014 21.376 1.00 92.12 199 ARG A C 1
ATOM 1573 O O . ARG A 1 199 ? 3.923 -2.425 21.272 1.00 92.12 199 ARG A O 1
ATOM 1580 N N . ALA A 1 200 ? 2.687 -4.098 22.130 1.00 92.69 200 ALA A N 1
ATOM 1581 C CA . ALA A 1 200 ? 3.762 -4.738 22.883 1.00 92.69 200 ALA A CA 1
ATOM 1582 C C . ALA A 1 200 ? 4.672 -5.629 22.017 1.00 92.69 200 ALA A C 1
ATOM 1584 O O . ALA A 1 200 ? 5.679 -6.127 22.516 1.00 92.69 200 ALA A O 1
ATOM 1585 N N . GLN A 1 201 ? 4.341 -5.848 20.737 1.00 89.69 201 GLN A N 1
ATOM 1586 C CA . GLN A 1 201 ? 5.177 -6.657 19.854 1.00 89.69 201 GLN A CA 1
ATOM 1587 C C . GLN A 1 201 ? 6.559 -6.028 19.675 1.00 89.69 201 GLN A C 1
ATOM 1589 O O . GLN A 1 201 ? 6.697 -4.863 19.297 1.00 89.69 201 GLN A O 1
ATOM 1594 N N . HIS A 1 202 ? 7.594 -6.836 19.891 1.00 88.38 202 HIS A N 1
ATOM 1595 C CA . HIS A 1 202 ? 8.961 -6.391 19.694 1.00 88.38 202 HIS A CA 1
ATOM 1596 C C . HIS A 1 202 ? 9.296 -6.352 18.191 1.00 88.38 202 HIS A C 1
ATOM 1598 O O . HIS A 1 202 ? 9.049 -7.352 17.508 1.00 88.38 202 HIS A O 1
ATOM 1604 N N . PRO A 1 203 ? 9.892 -5.266 17.654 1.00 85.62 203 PRO A N 1
ATOM 1605 C CA . PRO A 1 203 ? 10.162 -5.129 16.221 1.00 85.62 203 PRO A CA 1
ATOM 1606 C C . PRO A 1 203 ? 10.979 -6.277 15.622 1.00 85.62 203 PRO A C 1
ATOM 1608 O O . PRO A 1 203 ? 10.722 -6.672 14.489 1.00 85.62 203 PRO A O 1
ATOM 1611 N N . HIS A 1 204 ? 11.926 -6.834 16.386 1.00 87.44 204 HIS A N 1
ATOM 1612 C CA . HIS A 1 204 ? 12.790 -7.949 15.960 1.00 87.44 204 HIS A CA 1
ATOM 1613 C C . HIS A 1 204 ? 12.122 -9.323 16.020 1.00 87.44 204 HIS A C 1
ATOM 1615 O O . HIS A 1 204 ? 12.740 -10.320 15.649 1.00 87.44 204 HIS A O 1
ATOM 1621 N N . THR A 1 205 ? 10.873 -9.403 16.480 1.00 85.75 205 THR A N 1
ATOM 1622 C CA . THR A 1 205 ? 10.140 -10.670 16.498 1.00 85.75 205 THR A CA 1
ATOM 1623 C C . THR A 1 205 ? 9.926 -11.137 15.068 1.00 85.75 205 THR A C 1
ATOM 1625 O O . THR A 1 205 ? 9.312 -10.442 14.255 1.00 85.75 205 THR A O 1
ATOM 1628 N N . ARG A 1 206 ? 10.420 -12.335 14.756 1.00 77.81 206 ARG A N 1
ATOM 1629 C CA . ARG A 1 206 ? 10.231 -12.958 13.450 1.00 77.81 206 ARG A CA 1
ATOM 1630 C C . ARG A 1 206 ? 9.252 -14.125 13.577 1.00 77.81 206 ARG A C 1
ATOM 1632 O O . ARG A 1 206 ? 9.458 -14.966 14.445 1.00 77.81 206 ARG A O 1
ATOM 1639 N N . PRO A 1 207 ? 8.229 -14.218 12.710 1.00 78.62 207 PRO A N 1
ATOM 1640 C CA . PRO A 1 207 ? 7.375 -15.398 12.670 1.00 78.62 207 PRO A CA 1
ATOM 1641 C C . PRO A 1 207 ? 8.197 -16.629 12.278 1.00 78.62 207 PRO A C 1
ATOM 1643 O O . PRO A 1 207 ? 9.025 -16.546 11.367 1.00 78.62 207 PRO A O 1
ATOM 1646 N N . GLU A 1 208 ? 7.917 -17.771 12.903 1.00 77.94 208 GLU A N 1
ATOM 1647 C CA . GLU A 1 208 ? 8.535 -19.060 12.558 1.00 77.94 208 GLU A CA 1
ATOM 1648 C C . GLU A 1 208 ? 8.207 -19.472 11.117 1.00 77.94 208 GLU A C 1
ATOM 1650 O O . GLU A 1 208 ? 9.062 -19.950 10.368 1.00 77.94 208 GLU A O 1
ATOM 1655 N N . HIS A 1 209 ? 6.973 -19.194 10.687 1.00 79.00 209 HIS A N 1
ATOM 1656 C CA . HIS A 1 209 ? 6.485 -19.519 9.356 1.00 79.00 209 HIS A CA 1
ATOM 1657 C C . HIS A 1 209 ? 6.080 -18.266 8.584 1.00 79.00 209 HIS A C 1
ATOM 1659 O O . HIS A 1 209 ? 5.156 -17.539 8.945 1.00 79.00 209 HIS A O 1
ATOM 1665 N N . LEU A 1 210 ? 6.756 -18.044 7.458 1.00 76.06 210 LEU A N 1
ATOM 1666 C CA . LEU A 1 210 ? 6.416 -16.995 6.505 1.00 76.06 210 LEU A CA 1
ATOM 1667 C C . LEU A 1 210 ? 5.697 -17.616 5.311 1.00 76.06 210 LEU A C 1
ATOM 1669 O O . LEU A 1 210 ? 6.272 -18.425 4.578 1.00 76.06 210 LEU A O 1
ATOM 1673 N N . LYS A 1 211 ? 4.448 -17.203 5.070 1.00 74.62 211 LYS A N 1
ATOM 1674 C CA . LYS A 1 211 ? 3.717 -17.609 3.867 1.00 74.62 211 LYS A CA 1
ATOM 1675 C C . LYS A 1 211 ? 4.416 -17.040 2.634 1.00 74.62 211 LYS A C 1
ATOM 1677 O O . LYS A 1 211 ? 4.415 -15.832 2.399 1.00 74.62 211 LYS A O 1
ATOM 1682 N N . ARG A 1 212 ? 4.972 -17.919 1.802 1.00 75.31 212 ARG A N 1
ATOM 1683 C CA . ARG A 1 212 ? 5.589 -17.547 0.526 1.00 75.31 212 ARG A CA 1
ATOM 1684 C C . ARG A 1 212 ? 4.650 -17.920 -0.607 1.00 75.31 212 ARG A C 1
ATOM 1686 O O . ARG A 1 212 ? 4.445 -19.089 -0.896 1.00 75.31 212 ARG A O 1
ATOM 1693 N N . SER A 1 213 ? 4.088 -16.907 -1.252 1.00 78.25 213 SER A N 1
ATOM 1694 C CA . SER A 1 213 ? 3.364 -17.067 -2.514 1.00 78.25 213 SER A CA 1
ATOM 1695 C C . SER A 1 213 ? 3.905 -16.081 -3.554 1.00 78.25 213 SER A C 1
ATOM 1697 O O . SER A 1 213 ? 4.467 -15.034 -3.180 1.00 78.25 213 SER A O 1
ATOM 1699 N N . PRO A 1 214 ? 3.817 -16.416 -4.854 1.00 82.81 214 PRO A N 1
ATOM 1700 C CA . PRO A 1 214 ? 4.027 -15.447 -5.918 1.00 82.81 214 PRO A CA 1
ATOM 1701 C C . PRO A 1 214 ? 3.063 -14.269 -5.760 1.00 82.81 214 PRO A C 1
ATOM 1703 O O . PRO A 1 214 ? 1.923 -14.441 -5.327 1.00 82.81 214 PRO A O 1
ATOM 1706 N N . ARG A 1 215 ? 3.520 -13.067 -6.115 1.00 83.56 215 ARG A N 1
ATOM 1707 C CA . ARG A 1 215 ? 2.619 -11.919 -6.237 1.00 83.56 215 ARG A CA 1
ATOM 1708 C C . ARG A 1 215 ? 1.655 -12.172 -7.405 1.00 83.56 215 ARG A C 1
ATOM 1710 O O . ARG A 1 215 ? 2.075 -12.777 -8.396 1.00 83.56 215 ARG A O 1
ATOM 1717 N N . PRO A 1 216 ? 0.391 -11.732 -7.307 1.00 88.75 216 PRO A N 1
ATOM 1718 C CA . PRO A 1 216 ? -0.496 -11.762 -8.459 1.00 88.75 216 PRO A CA 1
ATOM 1719 C C . PRO A 1 216 ? 0.080 -10.889 -9.580 1.00 88.75 216 PRO A C 1
ATOM 1721 O O . PRO A 1 216 ? 0.806 -9.933 -9.318 1.00 88.75 216 PRO A O 1
ATOM 1724 N N . LEU A 1 217 ? -0.248 -11.220 -10.830 1.00 89.12 217 LEU A N 1
ATOM 1725 C CA . LEU A 1 217 ? 0.194 -10.429 -11.981 1.00 89.12 217 LEU A CA 1
ATOM 1726 C C . LEU A 1 217 ? -0.456 -9.037 -11.995 1.00 89.12 217 LEU A C 1
ATOM 1728 O O . LEU A 1 217 ? 0.171 -8.071 -12.405 1.00 89.12 217 LEU A O 1
ATOM 1732 N N . GLY A 1 218 ? -1.703 -8.960 -11.537 1.00 91.50 218 GLY A N 1
ATOM 1733 C CA . GLY A 1 218 ? -2.510 -7.754 -11.432 1.00 91.50 218 GLY A CA 1
ATOM 1734 C C . GLY A 1 218 ? -3.806 -8.057 -10.688 1.00 91.50 218 GLY A C 1
ATOM 1735 O O . GLY A 1 218 ? -4.055 -9.199 -10.286 1.00 91.50 218 GLY A O 1
ATOM 1736 N N . HIS A 1 219 ? -4.622 -7.030 -10.504 1.00 93.00 219 HIS A N 1
ATOM 1737 C CA . HIS A 1 219 ? -5.921 -7.106 -9.856 1.00 93.00 219 HIS A CA 1
ATOM 1738 C C . HIS A 1 219 ? -7.005 -6.687 -10.841 1.00 93.00 219 HIS A C 1
ATOM 1740 O O . HIS A 1 219 ? -6.946 -5.590 -11.389 1.00 93.00 219 HIS A O 1
ATOM 1746 N N . ALA A 1 220 ? -7.991 -7.555 -11.033 1.00 95.12 220 ALA A N 1
ATOM 1747 C CA . ALA A 1 220 ? -9.158 -7.284 -11.855 1.00 95.12 220 ALA A CA 1
ATOM 1748 C C . ALA A 1 220 ? -10.379 -7.979 -11.251 1.00 95.12 220 ALA A C 1
ATOM 1750 O O . ALA A 1 220 ? -10.233 -8.991 -10.556 1.00 95.12 220 ALA A O 1
ATOM 1751 N N . SER A 1 221 ? -11.562 -7.451 -11.534 1.00 94.44 221 SER A N 1
ATOM 1752 C CA . SER A 1 221 ? -12.840 -8.065 -11.171 1.00 94.44 221 SER A CA 1
ATOM 1753 C C . SER A 1 221 ? -13.217 -9.230 -12.086 1.00 94.44 221 SER A C 1
ATOM 1755 O O . SER A 1 221 ? -14.011 -10.081 -11.690 1.00 94.44 221 SER A O 1
ATOM 1757 N N . THR A 1 222 ? -12.619 -9.324 -13.280 1.00 95.38 222 THR A N 1
ATOM 1758 C CA . THR A 1 222 ? -12.930 -10.372 -14.262 1.00 95.38 222 THR A CA 1
ATOM 1759 C C . THR A 1 222 ? -11.718 -11.235 -14.617 1.00 95.38 222 THR A C 1
ATOM 1761 O O . THR A 1 222 ? -10.569 -10.786 -14.668 1.00 95.38 222 THR A O 1
ATOM 1764 N N . SER A 1 223 ? -11.972 -12.514 -14.908 1.00 94.31 223 SER A N 1
ATOM 1765 C CA . SER A 1 223 ? -10.938 -13.447 -15.374 1.00 94.31 223 SER A CA 1
ATOM 1766 C C . SER A 1 223 ? -10.420 -13.091 -16.769 1.00 94.31 223 SER A C 1
ATOM 1768 O O . SER A 1 223 ? -9.249 -13.332 -17.062 1.00 94.31 223 SER A O 1
ATOM 1770 N N . GLN A 1 224 ? -11.263 -12.489 -17.613 1.00 96.12 224 GLN A N 1
ATOM 1771 C CA . GLN A 1 224 ? -10.892 -12.022 -18.945 1.00 96.12 224 GLN A CA 1
ATOM 1772 C C . GLN A 1 224 ? -9.821 -10.930 -18.889 1.00 96.12 224 GLN A C 1
ATOM 1774 O O . GLN A 1 224 ? -8.779 -11.099 -19.518 1.00 96.12 224 GLN A O 1
ATOM 1779 N N . ALA A 1 225 ? -10.010 -9.893 -18.069 1.00 94.06 225 ALA A N 1
ATOM 1780 C CA . ALA A 1 225 ? -9.025 -8.822 -17.925 1.00 94.06 225 ALA A CA 1
ATOM 1781 C C . ALA A 1 225 ? -7.659 -9.355 -17.444 1.00 94.06 225 ALA A C 1
ATOM 1783 O O . ALA A 1 225 ? -6.603 -8.924 -17.906 1.00 94.06 225 ALA A O 1
ATOM 1784 N N . LEU A 1 226 ? -7.649 -10.372 -16.571 1.00 94.12 226 LEU A N 1
ATOM 1785 C CA . LEU A 1 226 ? -6.407 -11.042 -16.160 1.00 94.12 226 LEU A CA 1
ATOM 1786 C C . LEU A 1 226 ? -5.757 -11.871 -17.279 1.00 94.12 226 LEU A C 1
ATOM 1788 O O . LEU A 1 226 ? -4.529 -12.006 -17.292 1.00 94.12 226 LEU A O 1
ATOM 1792 N N . ARG A 1 227 ? -6.543 -12.461 -18.192 1.00 95.81 227 ARG A N 1
ATOM 1793 C CA . ARG A 1 227 ? -6.006 -13.154 -19.377 1.00 95.81 227 ARG A CA 1
ATOM 1794 C C . ARG A 1 227 ? -5.346 -12.159 -20.326 1.00 95.81 227 ARG A C 1
ATOM 1796 O O . ARG A 1 227 ? -4.194 -12.376 -20.689 1.00 95.81 227 ARG A O 1
ATOM 1803 N N . GLU A 1 228 ? -6.020 -11.053 -20.618 1.00 95.62 228 GLU A N 1
ATOM 1804 C CA . GLU A 1 228 ? -5.503 -9.977 -21.471 1.00 95.62 228 GLU A CA 1
ATOM 1805 C C . GLU A 1 228 ? -4.217 -9.376 -20.887 1.00 95.62 228 GLU A C 1
ATOM 1807 O O . GLU A 1 228 ? -3.201 -9.287 -21.576 1.00 95.62 228 GLU A O 1
ATOM 1812 N N . LEU A 1 229 ? -4.190 -9.088 -19.579 1.00 94.62 229 LEU A N 1
ATOM 1813 C CA . LEU A 1 229 ? -2.973 -8.636 -18.897 1.00 94.62 229 LEU A CA 1
ATOM 1814 C C . LEU A 1 229 ? -1.829 -9.652 -19.026 1.00 94.62 229 LEU A C 1
ATOM 1816 O O . LEU A 1 229 ? -0.668 -9.278 -19.196 1.00 94.62 229 LEU A O 1
ATOM 1820 N N . ARG A 1 230 ? -2.126 -10.953 -18.940 1.00 95.25 230 ARG A N 1
ATOM 1821 C CA . ARG A 1 230 ? -1.112 -12.003 -19.090 1.00 95.25 230 ARG A CA 1
ATOM 1822 C C . ARG A 1 230 ? -0.543 -12.044 -20.504 1.00 95.25 230 ARG A C 1
ATOM 1824 O O . ARG A 1 230 ? 0.657 -12.268 -20.650 1.00 95.25 230 ARG A O 1
ATOM 1831 N N . GLU A 1 231 ? -1.364 -11.832 -21.522 1.00 96.06 231 GLU A N 1
ATOM 1832 C CA . GLU A 1 231 ? -0.916 -11.741 -22.913 1.00 96.06 231 GLU A CA 1
ATOM 1833 C C . GLU A 1 231 ? -0.057 -10.497 -23.141 1.00 96.06 231 GLU A C 1
ATOM 1835 O O . GLU A 1 231 ? 1.073 -10.621 -23.612 1.00 96.06 231 GLU A O 1
ATOM 1840 N N . GLN A 1 232 ? -0.510 -9.329 -22.680 1.00 93.06 232 GLN A N 1
ATOM 1841 C CA . GLN A 1 232 ? 0.267 -8.087 -22.723 1.00 93.06 232 GLN A CA 1
ATOM 1842 C C . GLN A 1 232 ? 1.622 -8.238 -22.020 1.00 93.06 232 GLN A C 1
ATOM 1844 O O . GLN A 1 232 ? 2.660 -7.842 -22.552 1.00 93.06 232 GLN A O 1
ATOM 1849 N N . TYR A 1 233 ? 1.639 -8.873 -20.845 1.00 93.44 233 TYR A N 1
ATOM 1850 C CA . TYR A 1 233 ? 2.870 -9.116 -20.102 1.00 93.44 233 TYR A CA 1
ATOM 1851 C C . TYR A 1 233 ? 3.821 -10.066 -20.839 1.00 93.44 233 TYR A C 1
ATOM 1853 O O . TYR A 1 233 ? 5.031 -9.844 -20.835 1.00 93.44 233 TYR A O 1
ATOM 1861 N N . ARG A 1 234 ? 3.307 -11.105 -21.514 1.00 95.25 234 ARG A N 1
ATOM 1862 C CA . ARG A 1 234 ? 4.133 -11.990 -22.356 1.00 95.25 234 ARG A CA 1
ATOM 1863 C C . ARG A 1 234 ? 4.782 -11.214 -23.501 1.00 95.25 234 ARG A C 1
ATOM 1865 O O . ARG A 1 234 ? 5.985 -11.368 -23.705 1.00 95.25 234 ARG A O 1
ATOM 1872 N N . THR A 1 235 ? 4.023 -10.357 -24.184 1.00 95.69 235 THR A N 1
ATOM 1873 C CA . THR A 1 235 ? 4.535 -9.492 -25.258 1.00 95.69 235 THR A CA 1
ATOM 1874 C C . THR A 1 235 ? 5.613 -8.542 -24.740 1.00 95.69 235 THR A C 1
ATOM 1876 O O . THR A 1 235 ? 6.700 -8.467 -25.312 1.00 95.69 235 THR A O 1
ATOM 1879 N N . PHE A 1 236 ? 5.370 -7.890 -23.600 1.00 94.19 236 PHE A N 1
ATOM 1880 C CA . PHE A 1 236 ? 6.359 -7.039 -22.938 1.00 94.19 236 PHE A CA 1
ATOM 1881 C C . PHE A 1 236 ? 7.648 -7.803 -22.599 1.00 94.19 236 PHE A C 1
ATOM 1883 O O . PHE A 1 236 ? 8.746 -7.326 -22.880 1.00 94.19 236 PHE A O 1
ATOM 1890 N N . VAL A 1 237 ? 7.537 -9.004 -22.019 1.00 95.06 237 VAL A N 1
ATOM 1891 C CA . VAL A 1 237 ? 8.699 -9.831 -21.654 1.00 95.06 237 VAL A CA 1
ATOM 1892 C C . VAL A 1 237 ? 9.484 -10.270 -22.890 1.00 95.06 237 VAL A C 1
ATOM 1894 O O . VAL A 1 237 ? 10.714 -10.305 -22.832 1.00 95.06 237 VAL A O 1
ATOM 1897 N N . ALA A 1 238 ? 8.811 -10.594 -23.996 1.00 96.31 238 ALA A N 1
ATOM 1898 C CA . ALA A 1 238 ? 9.471 -10.930 -25.254 1.00 96.31 238 ALA A CA 1
ATOM 1899 C C . ALA A 1 238 ? 10.297 -9.742 -25.779 1.00 96.31 238 ALA A C 1
ATOM 1901 O O . ALA A 1 238 ? 11.506 -9.887 -25.964 1.00 96.31 238 ALA A O 1
ATOM 1902 N N . ALA A 1 239 ? 9.682 -8.558 -25.886 1.00 95.94 239 ALA A N 1
ATOM 1903 C CA . ALA A 1 239 ? 10.362 -7.331 -26.307 1.00 95.94 239 ALA A CA 1
ATOM 1904 C C . ALA A 1 239 ? 11.533 -6.964 -25.376 1.00 95.94 239 ALA A C 1
ATOM 1906 O O . ALA A 1 239 ? 12.626 -6.623 -25.827 1.00 95.94 239 ALA A O 1
ATOM 1907 N N . PHE A 1 240 ? 11.344 -7.099 -24.058 1.00 95.88 240 PHE A N 1
ATOM 1908 C CA . PHE A 1 240 ? 12.404 -6.850 -23.082 1.00 95.88 240 PHE A CA 1
ATOM 1909 C C . PHE A 1 240 ? 13.594 -7.797 -23.267 1.00 95.88 240 PHE A C 1
ATOM 1911 O O . PHE A 1 240 ? 14.744 -7.369 -23.189 1.00 95.88 240 PHE A O 1
ATOM 1918 N N . ARG A 1 241 ? 13.342 -9.093 -23.494 1.00 95.75 241 ARG A N 1
ATOM 1919 C CA . ARG A 1 241 ? 14.402 -10.095 -23.684 1.00 95.75 241 ARG A CA 1
ATOM 1920 C C . ARG A 1 241 ? 15.206 -9.840 -24.951 1.00 95.75 241 ARG A C 1
ATOM 1922 O O . ARG A 1 241 ? 16.424 -9.993 -24.921 1.00 95.75 241 ARG A O 1
ATOM 1929 N N . GLU A 1 242 ? 14.547 -9.425 -26.026 1.00 95.88 242 GLU A N 1
ATOM 1930 C CA . GLU A 1 242 ? 15.213 -9.048 -27.271 1.00 95.88 242 GLU A CA 1
ATOM 1931 C C . GLU A 1 242 ? 16.141 -7.840 -27.067 1.00 95.88 242 GLU A C 1
ATOM 1933 O O . GLU A 1 242 ? 17.334 -7.909 -27.385 1.00 95.88 242 GLU A O 1
ATOM 1938 N N . ALA A 1 243 ? 15.632 -6.773 -26.442 1.00 95.62 243 ALA A N 1
ATOM 1939 C CA . ALA A 1 243 ? 16.421 -5.588 -26.110 1.00 95.62 243 ALA A CA 1
ATOM 1940 C C . ALA A 1 243 ? 17.594 -5.926 -25.171 1.00 95.62 243 ALA A C 1
ATOM 1942 O O . ALA A 1 243 ? 18.730 -5.521 -25.416 1.00 95.62 243 ALA A O 1
ATOM 1943 N N . ALA A 1 244 ? 17.359 -6.747 -24.142 1.00 94.31 244 ALA A N 1
ATOM 1944 C CA . ALA A 1 244 ? 18.391 -7.199 -23.210 1.00 94.31 244 ALA A CA 1
ATOM 1945 C C . ALA A 1 244 ? 19.491 -8.030 -23.888 1.00 94.31 244 ALA A C 1
ATOM 1947 O O . ALA A 1 244 ? 20.660 -7.917 -23.514 1.00 94.31 244 ALA A O 1
ATOM 1948 N N . ALA A 1 245 ? 19.144 -8.844 -24.888 1.00 92.62 245 ALA A N 1
ATOM 1949 C CA . ALA A 1 245 ? 20.117 -9.617 -25.650 1.00 92.62 245 ALA A CA 1
ATOM 1950 C C . ALA A 1 245 ? 21.019 -8.712 -26.504 1.00 92.62 245 ALA A C 1
ATOM 1952 O O . ALA A 1 245 ? 22.228 -8.935 -26.547 1.00 92.62 245 ALA A O 1
ATOM 1953 N N . ARG A 1 246 ? 20.458 -7.678 -27.148 1.00 92.69 246 ARG A N 1
ATOM 1954 C CA . ARG A 1 246 ? 21.228 -6.657 -27.885 1.00 92.69 246 ARG A CA 1
ATOM 1955 C C . ARG A 1 246 ? 22.139 -5.860 -26.950 1.00 92.69 246 ARG A C 1
ATOM 1957 O O . ARG A 1 246 ? 23.342 -5.783 -27.185 1.00 92.69 246 ARG A O 1
ATOM 1964 N N . TRP A 1 247 ? 21.581 -5.386 -25.838 1.00 93.31 247 TRP A N 1
ATOM 1965 C CA . TRP A 1 247 ? 22.301 -4.677 -24.780 1.00 93.31 247 TRP A CA 1
ATOM 1966 C C . TRP A 1 247 ? 23.492 -5.477 -24.243 1.00 93.31 247 TRP A C 1
ATOM 1968 O O . TRP A 1 247 ? 24.595 -4.956 -24.109 1.00 93.31 247 TRP A O 1
ATOM 1978 N N . GLY A 1 248 ? 23.300 -6.776 -23.988 1.00 88.88 248 GLY A N 1
ATOM 1979 C CA . GLY A 1 248 ? 24.362 -7.670 -23.521 1.00 88.88 248 GLY A CA 1
ATOM 1980 C C . GLY A 1 248 ? 25.511 -7.862 -24.517 1.00 88.88 248 GLY A C 1
ATOM 1981 O O . GLY A 1 248 ? 26.613 -8.204 -24.096 1.00 88.88 248 GLY A O 1
ATOM 1982 N N . ARG A 1 249 ? 25.277 -7.615 -25.814 1.00 89.50 249 ARG A N 1
ATOM 1983 C CA . ARG A 1 249 ? 26.296 -7.652 -26.877 1.00 89.50 249 ARG A CA 1
ATOM 1984 C C . ARG A 1 249 ? 26.982 -6.301 -27.120 1.00 89.50 249 ARG A C 1
ATOM 1986 O O . ARG A 1 249 ? 27.814 -6.216 -28.012 1.00 89.50 249 ARG A O 1
ATOM 1993 N N . GLY A 1 250 ? 26.650 -5.266 -26.346 1.00 88.81 250 GLY A N 1
ATOM 1994 C CA . GLY A 1 250 ? 27.254 -3.934 -26.461 1.00 88.81 250 GLY A CA 1
ATOM 1995 C C . GLY A 1 250 ? 26.436 -2.918 -27.261 1.00 88.81 250 GLY A C 1
ATOM 1996 O O . GLY A 1 250 ? 26.853 -1.769 -27.365 1.00 88.81 250 GLY A O 1
ATOM 1997 N N . ASP A 1 251 ? 25.256 -3.284 -27.775 1.00 90.56 251 ASP A N 1
ATOM 1998 C CA . ASP A 1 251 ? 24.320 -2.305 -28.339 1.00 90.56 251 ASP A CA 1
ATOM 1999 C C . ASP A 1 251 ? 23.581 -1.576 -27.208 1.00 90.56 251 ASP A C 1
ATOM 2001 O O . ASP A 1 251 ? 22.459 -1.922 -26.825 1.00 90.56 251 ASP A O 1
ATOM 2005 N N . PHE A 1 252 ? 24.233 -0.553 -26.655 1.00 89.88 252 PHE A N 1
ATOM 2006 C CA . PHE A 1 252 ? 23.672 0.287 -25.596 1.00 89.88 252 PHE A CA 1
ATOM 2007 C C . PHE A 1 252 ? 22.609 1.279 -26.094 1.00 89.88 252 PHE A C 1
ATOM 2009 O O . PHE A 1 252 ? 22.038 2.015 -25.293 1.00 89.88 252 PHE A O 1
ATOM 2016 N N . SER A 1 253 ? 22.317 1.282 -27.397 1.00 91.62 253 SER A N 1
ATOM 2017 C CA . SER A 1 253 ? 21.226 2.056 -27.995 1.00 91.62 253 SER A CA 1
ATOM 2018 C C . SER A 1 253 ? 19.936 1.245 -28.167 1.00 91.62 253 SER A C 1
ATOM 2020 O O . SER A 1 253 ? 18.915 1.801 -28.572 1.00 91.62 253 SER A O 1
ATOM 2022 N N . ALA A 1 254 ? 19.962 -0.059 -27.853 1.00 91.56 254 ALA A N 1
ATOM 2023 C CA . ALA A 1 254 ? 18.813 -0.944 -27.999 1.00 91.56 254 ALA A CA 1
ATOM 2024 C C . ALA A 1 254 ? 17.573 -0.377 -27.272 1.00 91.56 254 ALA A C 1
ATOM 2026 O O . ALA A 1 254 ? 17.634 -0.130 -26.062 1.00 91.56 254 ALA A O 1
ATOM 2027 N N . PRO A 1 255 ? 16.438 -0.187 -27.972 1.00 92.88 255 PRO A N 1
ATOM 2028 C CA . PRO A 1 255 ? 15.247 0.382 -27.365 1.00 92.88 255 PRO A CA 1
ATOM 2029 C C . PRO A 1 255 ? 14.600 -0.649 -26.441 1.00 92.88 255 PRO A C 1
ATOM 2031 O O . PRO A 1 255 ? 14.132 -1.701 -26.873 1.00 92.88 255 PRO A O 1
ATOM 2034 N N . PHE A 1 256 ? 14.569 -0.341 -25.150 1.00 93.00 256 PHE A N 1
ATOM 2035 C CA . PHE A 1 256 ? 13.832 -1.132 -24.173 1.00 93.00 256 PHE A CA 1
ATOM 2036 C C . PHE A 1 256 ? 12.347 -0.754 -24.190 1.00 93.00 256 PHE A C 1
ATOM 2038 O O . PHE A 1 256 ? 12.019 0.412 -24.431 1.00 93.00 256 PHE A O 1
ATOM 2045 N N . PRO A 1 257 ? 11.434 -1.702 -23.903 1.00 92.19 257 PRO A N 1
ATOM 2046 C CA . PRO A 1 257 ? 10.021 -1.373 -23.799 1.00 92.19 257 PRO A CA 1
ATOM 2047 C C . PRO A 1 257 ? 9.801 -0.304 -22.712 1.00 92.19 257 PRO A C 1
ATOM 2049 O O . PRO A 1 257 ? 10.538 -0.289 -21.713 1.00 92.19 257 PRO A O 1
ATOM 2052 N N . PRO A 1 258 ? 8.798 0.581 -22.870 1.00 86.25 258 PRO A N 1
ATOM 2053 C CA . PRO A 1 258 ? 8.521 1.644 -21.912 1.00 86.25 258 PRO A CA 1
ATOM 2054 C C . PRO A 1 258 ? 8.437 1.142 -20.468 1.00 86.25 258 PRO A C 1
ATOM 2056 O O . PRO A 1 258 ? 7.974 0.034 -20.197 1.00 86.25 258 PRO A O 1
ATOM 2059 N N . PHE A 1 259 ? 8.881 1.984 -19.532 1.00 81.44 259 PHE A N 1
ATOM 2060 C CA . PHE A 1 259 ? 8.849 1.711 -18.087 1.00 81.44 259 PHE A CA 1
ATOM 2061 C C . PHE A 1 259 ? 9.679 0.499 -17.635 1.00 81.44 259 PHE A C 1
ATOM 2063 O O . PHE A 1 259 ? 9.510 0.007 -16.518 1.00 81.44 259 PHE A O 1
ATOM 2070 N N . SER A 1 260 ? 10.609 0.045 -18.473 1.00 87.00 260 SER A N 1
ATOM 2071 C CA . SER A 1 260 ? 11.603 -0.961 -18.121 1.00 87.00 260 SER A CA 1
ATOM 2072 C C . SER A 1 260 ? 13.000 -0.347 -18.027 1.00 87.00 260 SER A C 1
ATOM 2074 O O . SER A 1 260 ? 13.256 0.741 -18.541 1.00 87.00 260 SER A O 1
ATOM 2076 N N . PHE A 1 261 ? 13.901 -1.035 -17.326 1.00 86.88 261 PHE A N 1
ATOM 2077 C CA . PHE A 1 261 ? 15.283 -0.597 -17.149 1.00 86.88 261 PHE A CA 1
ATOM 2078 C C . PHE A 1 261 ? 16.227 -1.625 -17.774 1.00 86.88 261 PHE A C 1
ATOM 2080 O O . PHE A 1 261 ? 16.040 -2.823 -17.524 1.00 86.88 261 PHE A O 1
ATOM 2087 N N . PRO A 1 262 ? 17.257 -1.189 -18.522 1.00 89.62 262 PRO A N 1
ATOM 2088 C CA . PRO A 1 262 ? 18.283 -2.089 -19.020 1.00 89.62 262 PRO A CA 1
ATOM 2089 C C . PRO A 1 262 ? 18.932 -2.893 -17.882 1.00 89.62 262 PRO A C 1
ATOM 2091 O O . PRO A 1 262 ? 19.112 -2.375 -16.770 1.00 89.62 262 PRO A O 1
ATOM 2094 N N . PRO A 1 263 ? 19.300 -4.164 -18.114 1.00 89.00 263 PRO A N 1
ATOM 2095 C CA . PRO A 1 263 ? 19.990 -4.958 -17.111 1.00 89.00 263 PRO A CA 1
ATOM 2096 C C . PRO A 1 263 ? 21.393 -4.397 -16.844 1.00 89.00 263 PRO A C 1
ATOM 2098 O O . PRO A 1 263 ? 22.055 -3.850 -17.727 1.00 89.00 263 PRO A O 1
ATOM 2101 N N . ARG A 1 264 ? 21.887 -4.572 -15.612 1.00 84.94 264 ARG A N 1
ATOM 2102 C CA . ARG A 1 264 ? 23.260 -4.186 -15.261 1.00 84.94 264 ARG A CA 1
ATOM 2103 C C . ARG A 1 264 ? 24.252 -4.958 -16.133 1.00 84.94 264 ARG A C 1
ATOM 2105 O O . ARG A 1 264 ? 24.231 -6.187 -16.149 1.00 84.94 264 ARG A O 1
ATOM 2112 N N . VAL A 1 265 ? 25.163 -4.235 -16.776 1.00 78.44 265 VAL A N 1
ATOM 2113 C CA . VAL A 1 265 ? 26.326 -4.823 -17.448 1.00 78.44 265 VAL A CA 1
ATOM 2114 C C . VAL A 1 265 ? 27.363 -5.164 -16.380 1.00 78.44 265 VAL A C 1
ATOM 2116 O O . VAL A 1 265 ? 27.744 -4.301 -15.588 1.00 78.44 265 VAL A O 1
ATOM 2119 N N . VAL A 1 266 ? 27.789 -6.425 -16.318 1.00 70.56 266 VAL A N 1
ATOM 2120 C CA . VAL A 1 266 ? 28.905 -6.847 -15.461 1.00 70.56 266 VAL A CA 1
ATOM 2121 C C . VAL A 1 266 ? 30.177 -6.806 -16.317 1.00 70.56 266 VAL A C 1
ATOM 2123 O O . VAL A 1 266 ? 30.215 -7.508 -17.336 1.00 70.56 266 VAL A O 1
ATOM 2126 N N . PRO A 1 267 ? 31.194 -5.997 -15.959 1.00 57.94 267 PRO A N 1
ATOM 2127 C CA . PRO A 1 267 ? 32.456 -5.945 -16.694 1.00 57.94 267 PRO A CA 1
ATOM 2128 C C . PRO A 1 267 ? 33.082 -7.347 -16.710 1.00 57.94 267 PRO A C 1
ATOM 2130 O O . PRO A 1 267 ? 33.368 -7.901 -15.654 1.00 57.94 267 PRO A O 1
ATOM 2133 N N . GLY A 1 268 ? 33.197 -7.957 -17.892 1.00 58.78 268 GLY A N 1
ATOM 2134 C CA . GLY A 1 268 ? 33.657 -9.344 -18.076 1.00 58.78 268 GLY A CA 1
ATOM 2135 C C . GLY A 1 268 ? 32.747 -10.214 -18.953 1.00 58.78 268 GLY A C 1
ATOM 2136 O O . GLY A 1 268 ? 33.205 -11.221 -19.479 1.00 58.78 268 GLY A O 1
ATOM 2137 N N . ARG A 1 269 ? 31.479 -9.819 -19.164 1.00 53.00 269 ARG A N 1
ATOM 2138 C CA . ARG A 1 269 ? 30.558 -10.460 -20.136 1.00 53.00 269 ARG A CA 1
ATOM 2139 C C . ARG A 1 269 ? 30.355 -9.682 -21.432 1.00 53.00 269 ARG A C 1
ATOM 2141 O O . ARG A 1 269 ? 29.633 -10.151 -22.307 1.00 53.00 269 ARG A O 1
ATOM 2148 N N . VAL A 1 270 ? 30.970 -8.511 -21.558 1.00 52.19 270 VAL A N 1
ATOM 2149 C CA . VAL A 1 270 ? 31.049 -7.831 -22.849 1.00 52.19 270 VAL A CA 1
ATOM 2150 C C . VAL A 1 270 ? 32.090 -8.608 -23.640 1.00 52.19 270 VAL A C 1
ATOM 2152 O O . VAL A 1 270 ? 33.274 -8.558 -23.304 1.00 52.19 270 VAL A O 1
ATOM 2155 N N . ALA A 1 271 ? 31.646 -9.406 -24.612 1.00 49.88 271 ALA A N 1
ATOM 2156 C CA . ALA A 1 271 ? 32.562 -9.988 -25.579 1.00 49.88 271 ALA A CA 1
ATOM 2157 C C . ALA A 1 271 ? 33.422 -8.845 -26.131 1.00 49.88 271 ALA A C 1
ATOM 2159 O O . ALA A 1 271 ? 32.882 -7.812 -26.531 1.00 49.88 271 ALA A O 1
ATOM 2160 N N . ARG A 1 272 ? 34.750 -9.001 -26.085 1.00 45.62 272 ARG A N 1
ATOM 2161 C CA . ARG A 1 272 ? 35.659 -8.121 -26.818 1.00 45.62 272 ARG A CA 1
ATOM 2162 C C . ARG A 1 272 ? 35.274 -8.249 -28.287 1.00 45.62 272 ARG A C 1
ATOM 2164 O O . ARG A 1 272 ? 35.610 -9.246 -28.916 1.00 45.62 272 ARG A O 1
ATOM 2171 N N . VAL A 1 273 ? 34.516 -7.286 -28.791 1.00 45.12 273 VAL A N 1
ATOM 2172 C CA . VAL A 1 273 ? 34.414 -7.070 -30.227 1.00 45.12 273 VAL A CA 1
ATOM 2173 C C . VAL A 1 273 ? 35.761 -6.464 -30.605 1.00 45.12 273 VAL A C 1
ATOM 2175 O O . VAL A 1 273 ? 36.044 -5.322 -30.241 1.00 45.12 273 VAL A O 1
ATOM 2178 N N . LEU A 1 274 ? 36.634 -7.310 -31.157 1.00 37.28 274 LEU A N 1
ATOM 2179 C CA . LEU A 1 274 ? 37.767 -6.881 -31.974 1.00 37.28 274 LEU A CA 1
ATOM 2180 C C . LEU A 1 274 ? 37.234 -6.427 -33.333 1.00 37.28 274 LEU A C 1
ATOM 2182 O O . LEU A 1 274 ? 36.279 -7.080 -33.815 1.00 37.28 274 LEU A O 1
#

InterPro domains:
  IPR036515 Transposase IS200-like superfamily [G3DSA:3.30.70.1290] (23-130)
  IPR036515 Transposase IS200-like superfamily [SSF143422] (37-96)

Radius of gyration: 24.23 Å; chains: 1; bounding box: 59×43×87 Å

Organism: Cystobacter fuscus (strain ATCC 25194 / DSM 2262 / NBRC 100088 / M29) (NCBI:txid1242864)